Protein AF-A0A929K8F1-F1 (afdb_monomer_lite)

Structure (mmCIF, N/CA/C/O backbone):
data_AF-A0A929K8F1-F1
#
_entry.id   AF-A0A929K8F1-F1
#
loop_
_atom_site.group_PDB
_atom_site.id
_atom_site.type_symbol
_atom_site.label_atom_id
_atom_site.label_alt_id
_atom_site.label_comp_id
_atom_site.label_asym_id
_atom_site.label_entity_id
_atom_site.label_seq_id
_atom_site.pdbx_PDB_ins_code
_atom_site.Cartn_x
_atom_site.Cartn_y
_atom_site.Cartn_z
_atom_site.occupancy
_atom_site.B_iso_or_equiv
_atom_site.auth_seq_id
_atom_site.auth_comp_id
_atom_site.auth_asym_id
_atom_site.auth_atom_id
_atom_site.pdbx_PDB_model_num
ATOM 1 N N . ASP A 1 1 ? -9.838 -25.927 -30.192 1.00 47.72 1 ASP A N 1
ATOM 2 C CA . ASP A 1 1 ? -8.402 -25.668 -29.982 1.00 47.72 1 ASP A CA 1
ATOM 3 C C . ASP A 1 1 ? -8.156 -24.204 -29.690 1.00 47.72 1 ASP A C 1
ATOM 5 O O . ASP A 1 1 ? -8.449 -23.352 -30.518 1.00 47.72 1 ASP A O 1
ATOM 9 N N . CYS A 1 2 ? -7.721 -23.904 -28.468 1.00 54.22 2 CYS A N 1
ATOM 10 C CA . CYS A 1 2 ? -7.365 -22.548 -28.065 1.00 54.22 2 CYS A CA 1
ATOM 11 C C . CYS A 1 2 ? -5.893 -22.325 -28.440 1.00 54.22 2 CYS A C 1
ATOM 13 O O . CYS A 1 2 ? -4.996 -22.837 -27.770 1.00 54.22 2 CYS A O 1
ATOM 15 N N . GLU A 1 3 ? -5.633 -21.623 -29.544 1.00 63.28 3 GLU A N 1
ATOM 16 C CA . GLU A 1 3 ? -4.273 -21.255 -29.953 1.00 63.28 3 GLU A CA 1
ATOM 17 C C . GLU A 1 3 ? -3.757 -20.118 -29.069 1.00 63.28 3 GLU A C 1
ATOM 19 O O . GLU A 1 3 ? -3.805 -18.944 -29.427 1.00 63.28 3 GLU A O 1
ATOM 24 N N . PHE A 1 4 ? -3.200 -20.478 -27.914 1.00 68.44 4 PHE A N 1
ATOM 25 C CA . PHE A 1 4 ? -2.485 -19.547 -27.034 1.00 68.44 4 PHE A CA 1
ATOM 26 C C . PHE A 1 4 ? -1.376 -18.765 -27.765 1.00 68.44 4 PHE A C 1
ATOM 28 O O . PHE A 1 4 ? -1.024 -17.665 -27.354 1.00 68.44 4 PHE A O 1
ATOM 35 N N . ALA A 1 5 ? -0.865 -19.306 -28.878 1.00 73.56 5 ALA A N 1
ATOM 36 C CA . ALA A 1 5 ? 0.110 -18.661 -29.756 1.00 73.56 5 ALA A CA 1
ATOM 37 C C . ALA A 1 5 ? -0.405 -17.376 -30.438 1.00 73.56 5 ALA A C 1
ATOM 39 O O . ALA A 1 5 ? 0.404 -16.590 -30.925 1.00 73.56 5 ALA A O 1
ATOM 40 N N . LYS A 1 6 ? -1.725 -17.150 -30.480 1.00 78.00 6 LYS A N 1
ATOM 41 C CA . LYS A 1 6 ? -2.347 -15.934 -31.036 1.00 78.00 6 LYS A CA 1
ATOM 42 C C . LYS A 1 6 ? -2.777 -14.931 -29.961 1.00 78.00 6 LYS A C 1
ATOM 44 O O . LYS A 1 6 ? -3.294 -13.869 -30.301 1.00 78.00 6 LYS A O 1
ATOM 49 N N . SER A 1 7 ? -2.577 -15.253 -28.685 1.00 81.38 7 SER A N 1
ATOM 50 C CA . SER A 1 7 ? -2.957 -14.393 -27.566 1.00 81.38 7 SER A CA 1
ATOM 51 C C . SER A 1 7 ? -1.849 -13.392 -27.243 1.00 81.38 7 SER A C 1
ATOM 53 O O . SER A 1 7 ? -0.674 -13.746 -27.178 1.00 81.38 7 SER A O 1
ATOM 55 N N . GLU A 1 8 ? -2.225 -12.144 -26.975 1.00 83.81 8 GLU A N 1
ATOM 56 C CA . GLU A 1 8 ? -1.315 -11.095 -26.512 1.00 83.81 8 GLU A CA 1
ATOM 57 C C . GLU A 1 8 ? -1.795 -10.512 -25.179 1.00 83.81 8 GLU A C 1
ATOM 59 O O . GLU A 1 8 ? -2.994 -10.411 -24.921 1.00 83.81 8 GLU A O 1
ATOM 64 N N . LEU A 1 9 ? -0.849 -10.124 -24.321 1.00 86.81 9 LEU A N 1
ATOM 65 C CA . LEU A 1 9 ? -1.160 -9.401 -23.090 1.00 86.81 9 LEU A CA 1
ATOM 66 C C . LEU A 1 9 ? -1.420 -7.929 -23.418 1.00 86.81 9 LEU A C 1
ATOM 68 O O . LEU A 1 9 ? -0.649 -7.306 -24.152 1.00 86.81 9 LEU A O 1
ATOM 72 N N . ARG A 1 10 ? -2.485 -7.370 -22.838 1.00 88.31 10 ARG A N 1
ATOM 73 C CA . ARG A 1 10 ? -2.866 -5.959 -22.969 1.00 88.31 10 ARG A CA 1
ATOM 74 C C . ARG A 1 10 ? -3.341 -5.398 -21.632 1.00 88.31 10 ARG A C 1
ATOM 76 O O . ARG A 1 10 ? -3.799 -6.141 -20.766 1.00 88.31 10 ARG A O 1
ATOM 83 N N . TYR A 1 11 ? -3.235 -4.085 -21.477 1.00 87.19 11 TYR A N 1
ATOM 84 C CA . TYR A 1 11 ? -3.894 -3.354 -20.405 1.00 87.19 11 TYR A CA 1
ATOM 85 C C . TYR A 1 11 ? -5.416 -3.457 -20.539 1.00 87.19 11 TYR A C 1
ATOM 87 O O . TYR A 1 11 ? -5.962 -3.426 -21.639 1.00 87.19 11 TYR A O 1
ATOM 95 N N . SER A 1 12 ? -6.104 -3.540 -19.404 1.00 87.50 12 SER A N 1
ATOM 96 C CA . SER A 1 12 ? -7.567 -3.554 -19.339 1.00 87.50 12 SER A CA 1
ATOM 97 C C . SER A 1 12 ? -8.123 -2.124 -19.309 1.00 87.50 12 SER A C 1
ATOM 99 O O . SER A 1 12 ? -8.735 -1.722 -18.321 1.00 87.50 12 SER A O 1
ATOM 101 N N . LEU A 1 13 ? -7.862 -1.330 -20.353 1.00 86.00 13 LEU A N 1
ATOM 102 C CA . LEU A 1 13 ? -8.448 0.008 -20.518 1.00 86.00 13 LEU A CA 1
ATOM 103 C C . LEU A 1 13 ? -9.552 -0.029 -21.592 1.00 86.00 13 LEU A C 1
ATOM 105 O O . LEU A 1 13 ? -9.544 -0.928 -22.427 1.00 86.00 13 LEU A O 1
ATOM 109 N N . PRO A 1 14 ? -10.475 0.946 -21.631 1.00 84.25 14 PRO A N 1
ATOM 110 C CA . PRO A 1 14 ? -11.606 0.917 -22.564 1.00 84.25 14 PRO A CA 1
ATOM 111 C C . PRO A 1 14 ? -11.227 0.943 -24.056 1.00 84.25 14 PRO A C 1
ATOM 113 O O . PRO A 1 14 ? -12.024 0.528 -24.891 1.00 84.25 14 PRO A O 1
ATOM 116 N N . ASP A 1 15 ? -10.038 1.452 -24.404 1.00 84.25 15 ASP A N 1
ATOM 117 C CA . ASP A 1 15 ? -9.573 1.551 -25.792 1.00 84.25 15 ASP A CA 1
ATOM 118 C C . ASP A 1 15 ? -8.590 0.435 -26.156 1.00 84.25 15 ASP A C 1
ATOM 120 O O . ASP A 1 15 ? -7.374 0.559 -25.994 1.00 84.25 15 ASP A O 1
ATOM 124 N N . ASP A 1 16 ? -9.112 -0.639 -26.739 1.00 76.31 16 ASP A N 1
ATOM 125 C CA . ASP A 1 16 ? -8.321 -1.804 -27.130 1.00 76.31 16 ASP A CA 1
ATOM 126 C C . ASP A 1 16 ? -7.145 -1.482 -28.063 1.00 76.31 16 ASP A C 1
ATOM 128 O O . ASP A 1 16 ? -6.185 -2.254 -28.112 1.00 76.31 16 ASP A O 1
ATOM 132 N N . ARG A 1 17 ? -7.158 -0.366 -28.805 1.00 77.88 17 ARG A N 1
ATOM 133 C CA . ARG A 1 17 ? -6.121 -0.053 -29.806 1.00 77.88 17 ARG A CA 1
ATOM 134 C C . ARG A 1 17 ? -4.824 0.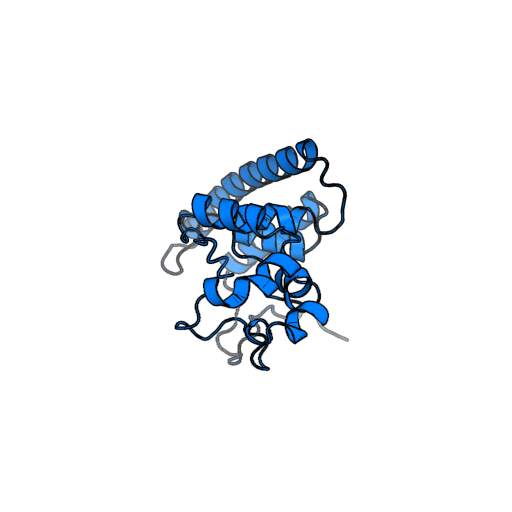475 -29.198 1.00 77.88 17 ARG A C 1
ATOM 136 O O . ARG A 1 17 ? -3.774 0.311 -29.818 1.00 77.88 17 ARG A O 1
ATOM 143 N N . HIS A 1 18 ? -4.873 1.033 -27.991 1.00 79.31 18 HIS A N 1
ATOM 144 C CA . HIS A 1 18 ? -3.725 1.689 -27.350 1.00 79.31 18 HIS A CA 1
ATOM 145 C C . HIS A 1 18 ? -3.235 0.977 -26.081 1.00 79.31 18 HIS A C 1
ATOM 147 O O . HIS A 1 18 ? -2.371 1.484 -25.370 1.00 79.31 18 HIS A O 1
ATOM 153 N N . ASN A 1 19 ? -3.715 -0.245 -25.841 1.00 87.62 19 ASN A N 1
ATOM 154 C CA . ASN A 1 19 ? -3.485 -0.981 -24.596 1.00 87.62 19 ASN A CA 1
ATOM 155 C C . ASN A 1 19 ? -2.354 -2.008 -24.651 1.00 87.62 19 ASN A C 1
ATOM 157 O O . ASN A 1 19 ? -2.266 -2.882 -23.790 1.00 87.62 19 ASN A O 1
ATOM 161 N N . ARG A 1 20 ? -1.496 -1.970 -25.669 1.00 88.25 20 ARG A N 1
ATOM 162 C CA . ARG A 1 20 ? -0.389 -2.928 -25.762 1.00 88.25 20 ARG A CA 1
ATOM 163 C C . ARG A 1 20 ? 0.641 -2.669 -24.667 1.00 88.25 20 ARG A C 1
ATOM 165 O O . ARG A 1 20 ? 0.986 -1.519 -24.398 1.00 88.25 20 ARG A O 1
ATOM 172 N N . LEU A 1 21 ? 1.152 -3.746 -24.075 1.00 89.62 21 LEU A N 1
ATOM 173 C CA . LEU A 1 21 ? 2.286 -3.656 -23.161 1.00 89.62 21 LEU A CA 1
ATOM 174 C C . LEU A 1 21 ? 3.527 -3.188 -23.925 1.00 89.62 21 LEU A C 1
ATOM 176 O O . LEU A 1 21 ? 3.787 -3.613 -25.054 1.00 89.62 21 LEU A O 1
ATOM 180 N N . LYS A 1 22 ? 4.310 -2.323 -23.287 1.00 89.94 22 LYS A N 1
ATOM 181 C CA . LYS A 1 22 ? 5.638 -1.924 -23.748 1.00 89.94 22 LYS A CA 1
ATOM 182 C C . LYS A 1 22 ? 6.672 -2.902 -23.202 1.00 89.94 22 LYS A C 1
ATOM 184 O O . LYS A 1 22 ? 6.420 -3.634 -22.247 1.00 89.94 22 LYS A O 1
ATOM 189 N N . GLU A 1 23 ? 7.877 -2.879 -23.765 1.00 91.81 23 GLU A N 1
ATOM 190 C CA . GLU A 1 23 ? 8.975 -3.744 -23.316 1.00 91.81 23 GLU A CA 1
ATOM 191 C C . GLU A 1 23 ? 9.208 -3.649 -21.798 1.00 91.81 23 GLU A C 1
ATOM 193 O O . GLU A 1 23 ? 9.325 -4.668 -21.117 1.00 91.81 23 GLU A O 1
ATOM 198 N N . ILE A 1 24 ? 9.198 -2.430 -21.248 1.00 93.44 24 ILE A N 1
ATOM 199 C CA . ILE A 1 24 ? 9.393 -2.188 -19.813 1.00 93.44 24 ILE A CA 1
ATOM 200 C C . ILE A 1 24 ? 8.336 -2.874 -18.931 1.00 93.44 24 ILE A C 1
ATOM 202 O O . ILE A 1 24 ? 8.628 -3.242 -17.793 1.00 93.44 24 ILE A O 1
ATOM 206 N N . ASP A 1 25 ? 7.127 -3.110 -19.440 1.00 92.81 25 ASP A N 1
ATOM 207 C CA . ASP A 1 25 ? 6.049 -3.725 -18.665 1.00 92.81 25 ASP A CA 1
ATOM 208 C C . ASP A 1 25 ? 6.303 -5.217 -18.435 1.00 92.81 25 ASP A C 1
ATOM 210 O O . ASP A 1 25 ? 6.034 -5.729 -17.347 1.00 92.81 25 ASP A O 1
ATOM 214 N N . TYR A 1 26 ? 6.940 -5.898 -19.392 1.00 93.44 26 TYR A N 1
ATOM 215 C CA . TYR A 1 26 ? 7.408 -7.273 -19.201 1.00 93.44 26 TYR A CA 1
ATOM 216 C C . TYR A 1 26 ? 8.503 -7.358 -18.136 1.00 93.44 26 TYR A C 1
ATOM 218 O O . TYR A 1 26 ? 8.511 -8.292 -17.334 1.00 93.44 26 TYR A O 1
ATOM 226 N N . TRP A 1 27 ? 9.396 -6.366 -18.071 1.00 94.81 27 TRP A N 1
ATOM 227 C CA . TRP A 1 27 ? 10.413 -6.292 -17.020 1.00 94.81 27 TRP A CA 1
ATOM 228 C C . TRP A 1 27 ? 9.794 -6.062 -15.643 1.00 94.81 27 TRP A C 1
ATOM 230 O O . TRP A 1 27 ? 10.151 -6.761 -14.693 1.00 94.81 27 TRP A O 1
ATOM 240 N N . ARG A 1 28 ? 8.818 -5.153 -15.533 1.00 95.00 28 ARG A N 1
ATOM 241 C CA . ARG A 1 28 ? 8.048 -4.941 -14.295 1.00 95.00 28 ARG A CA 1
ATOM 242 C C . ARG A 1 28 ? 7.358 -6.228 -13.847 1.00 95.00 28 ARG A C 1
ATOM 244 O O . ARG A 1 28 ? 7.514 -6.630 -12.695 1.00 95.00 28 ARG A O 1
ATOM 251 N N . LEU A 1 29 ? 6.675 -6.913 -14.767 1.00 95.00 29 LEU A N 1
ATOM 252 C CA . LEU A 1 29 ? 5.997 -8.179 -14.492 1.00 95.00 29 LEU A CA 1
ATOM 253 C C . LEU A 1 29 ? 6.984 -9.267 -14.044 1.00 95.00 29 LEU A C 1
ATOM 255 O O . LEU A 1 29 ? 6.746 -9.945 -13.045 1.00 95.00 29 LEU A O 1
ATOM 259 N N . LEU A 1 30 ? 8.123 -9.406 -14.728 1.00 95.56 30 LEU A N 1
ATOM 260 C CA . LEU A 1 30 ? 9.165 -10.362 -14.356 1.00 95.56 30 LEU A CA 1
ATOM 261 C C . LEU A 1 30 ? 9.697 -10.090 -12.944 1.00 95.56 30 LEU A C 1
ATOM 263 O O . LEU A 1 30 ? 9.837 -11.020 -12.149 1.00 95.56 30 LEU A O 1
ATOM 267 N N . ARG A 1 31 ? 9.997 -8.830 -12.614 1.00 95.94 31 ARG A N 1
ATOM 268 C CA . ARG A 1 31 ? 10.511 -8.446 -11.291 1.00 95.94 31 ARG A CA 1
ATOM 269 C C . ARG A 1 31 ? 9.474 -8.701 -10.195 1.00 95.94 31 ARG A C 1
ATOM 271 O O . ARG A 1 31 ? 9.828 -9.291 -9.173 1.00 95.94 31 ARG A O 1
ATOM 278 N N . PHE A 1 32 ? 8.208 -8.363 -10.446 1.00 97.12 32 PHE A N 1
ATOM 279 C CA . PHE A 1 32 ? 7.090 -8.679 -9.556 1.00 97.12 32 PHE A CA 1
ATOM 280 C C . PHE A 1 32 ? 6.995 -10.186 -9.288 1.00 97.12 32 PHE A C 1
ATOM 282 O O . PHE A 1 32 ? 7.041 -10.613 -8.136 1.00 97.12 32 PHE A O 1
ATOM 289 N N . ILE A 1 33 ? 6.946 -11.008 -10.344 1.00 97.19 33 ILE A N 1
ATOM 290 C CA . ILE A 1 33 ? 6.837 -12.469 -10.219 1.00 97.19 33 ILE A CA 1
ATOM 291 C C . ILE A 1 33 ? 8.042 -13.042 -9.469 1.00 97.19 33 ILE A C 1
ATOM 293 O O . ILE A 1 33 ? 7.874 -13.901 -8.607 1.00 97.19 33 ILE A O 1
ATOM 297 N N . ARG A 1 34 ? 9.262 -12.573 -9.758 1.00 96.75 34 ARG A N 1
ATOM 298 C CA . ARG A 1 34 ? 10.467 -13.047 -9.060 1.00 96.75 34 ARG A CA 1
ATOM 299 C C . ARG A 1 34 ? 10.415 -12.731 -7.570 1.00 96.75 34 ARG A C 1
ATOM 301 O O . ARG A 1 34 ? 10.740 -13.610 -6.777 1.00 96.75 34 ARG A O 1
ATOM 308 N N . LEU A 1 35 ? 9.999 -11.523 -7.193 1.00 97.19 35 LEU A N 1
ATOM 309 C CA . LEU A 1 35 ? 9.854 -11.136 -5.790 1.00 97.19 35 LEU A CA 1
ATOM 310 C C . LEU A 1 35 ? 8.774 -11.975 -5.096 1.00 97.19 35 LEU A C 1
ATOM 312 O O . LEU A 1 35 ? 9.056 -12.602 -4.076 1.00 97.19 35 LEU A O 1
ATOM 316 N N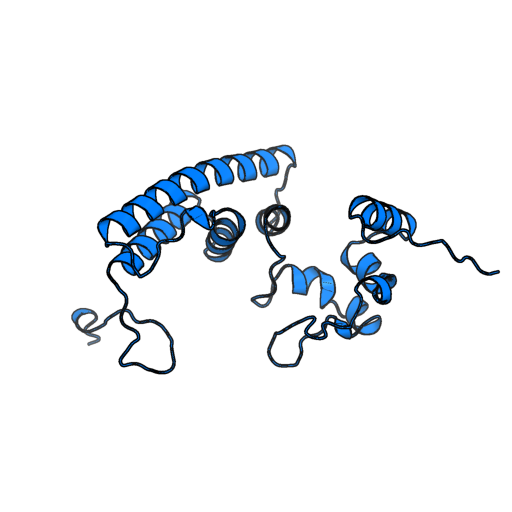 . TRP A 1 36 ? 7.589 -12.059 -5.708 1.00 97.62 36 TRP A N 1
ATOM 317 C CA . TRP A 1 36 ? 6.453 -12.848 -5.229 1.00 97.62 36 TRP A CA 1
ATOM 318 C C . TRP A 1 36 ? 6.858 -14.299 -4.947 1.00 97.62 36 TRP A C 1
ATOM 320 O O . TRP A 1 36 ? 6.715 -14.804 -3.831 1.00 97.62 36 TRP A O 1
ATOM 330 N N . ARG A 1 37 ? 7.452 -14.964 -5.945 1.00 97.56 37 ARG A N 1
ATOM 331 C CA . ARG A 1 37 ? 7.875 -16.364 -5.832 1.00 97.56 37 ARG A CA 1
ATOM 332 C C . ARG A 1 37 ? 9.018 -16.554 -4.840 1.00 97.56 37 ARG A C 1
ATOM 334 O O . ARG A 1 37 ? 9.075 -17.593 -4.194 1.00 97.56 37 ARG A O 1
ATOM 341 N N . LYS A 1 38 ? 9.924 -15.580 -4.705 1.00 96.50 38 LYS A N 1
ATOM 342 C CA . LYS A 1 38 ? 11.067 -15.677 -3.786 1.00 96.50 38 LYS A CA 1
ATOM 343 C C . LYS A 1 38 ? 10.658 -15.538 -2.321 1.00 96.50 38 LYS A C 1
ATOM 345 O O . LYS A 1 38 ? 11.280 -16.175 -1.475 1.00 96.50 38 LYS A O 1
ATOM 350 N N . LEU A 1 39 ? 9.665 -14.701 -2.028 1.00 94.25 39 LEU A N 1
ATOM 351 C CA . LEU A 1 39 ? 9.200 -14.454 -0.663 1.00 94.25 39 LEU A CA 1
ATOM 352 C C . LEU A 1 39 ? 8.105 -15.425 -0.215 1.00 94.25 39 LEU A C 1
ATOM 354 O O . LEU A 1 39 ? 7.899 -15.570 0.986 1.00 94.25 39 LEU A O 1
ATOM 358 N N . GLY A 1 40 ? 7.426 -16.092 -1.155 1.00 93.06 40 GLY A N 1
ATOM 359 C CA . GLY A 1 40 ? 6.304 -16.982 -0.841 1.00 93.06 40 GLY A CA 1
ATOM 360 C C . GLY A 1 40 ? 5.072 -16.236 -0.322 1.00 93.06 40 GLY A C 1
ATOM 361 O O . GLY A 1 40 ? 4.178 -16.855 0.242 1.00 93.06 40 GLY A O 1
ATOM 362 N N . TRP A 1 41 ? 5.041 -14.916 -0.497 1.00 92.88 41 TRP A N 1
ATOM 363 C CA . TRP A 1 41 ? 3.919 -14.059 -0.136 1.00 92.88 41 TRP A CA 1
ATOM 364 C C . TRP A 1 41 ? 2.724 -14.282 -1.059 1.00 92.88 41 TRP A C 1
ATOM 366 O O . TRP A 1 41 ? 2.829 -14.883 -2.130 1.00 92.88 41 TRP A O 1
ATOM 376 N N . THR A 1 42 ? 1.572 -13.762 -0.667 1.00 91.94 42 THR A N 1
ATOM 377 C CA . THR A 1 42 ? 0.444 -13.584 -1.580 1.00 91.94 42 THR A CA 1
ATOM 378 C C . THR A 1 42 ? 0.751 -12.484 -2.609 1.00 91.94 42 THR A C 1
ATOM 380 O O . THR A 1 42 ? 1.663 -11.664 -2.443 1.00 91.94 42 THR A O 1
ATOM 383 N N . ILE A 1 43 ? -0.016 -12.458 -3.705 1.00 92.00 43 ILE A N 1
ATOM 384 C CA . ILE A 1 43 ? 0.065 -11.379 -4.707 1.00 92.00 43 ILE A CA 1
ATOM 385 C C . ILE A 1 43 ? -0.225 -10.027 -4.044 1.00 92.00 43 ILE A C 1
ATOM 387 O O . ILE A 1 43 ? 0.466 -9.053 -4.318 1.00 92.00 43 ILE A O 1
ATOM 391 N N . GLU A 1 44 ? -1.204 -9.990 -3.141 1.00 89.38 44 GLU A N 1
ATOM 392 C CA . GLU A 1 44 ? -1.594 -8.797 -2.394 1.00 89.38 44 GLU A CA 1
ATOM 393 C C . GLU A 1 44 ? -0.472 -8.271 -1.499 1.00 89.38 44 GLU A C 1
ATOM 395 O O . GLU A 1 44 ? -0.115 -7.103 -1.599 1.00 89.38 44 GLU A O 1
ATOM 400 N N . GLU A 1 45 ? 0.138 -9.119 -0.675 1.00 90.75 45 GLU A N 1
ATOM 401 C CA . GLU A 1 45 ? 1.270 -8.708 0.164 1.00 90.75 45 GLU A CA 1
ATOM 402 C C . GLU A 1 45 ? 2.442 -8.192 -0.676 1.00 90.75 45 GLU A C 1
ATOM 404 O O . GLU A 1 45 ? 3.080 -7.203 -0.316 1.00 90.75 45 GLU A O 1
ATOM 409 N N . THR A 1 46 ? 2.703 -8.832 -1.818 1.00 94.75 46 THR A N 1
ATOM 410 C CA . THR A 1 46 ? 3.764 -8.407 -2.738 1.00 94.75 46 THR A CA 1
ATOM 411 C C . THR A 1 46 ? 3.467 -7.031 -3.337 1.00 94.75 46 THR A C 1
ATOM 413 O O . THR A 1 46 ? 4.334 -6.158 -3.334 1.00 94.75 46 THR A O 1
ATOM 416 N N . ASP A 1 47 ? 2.240 -6.817 -3.812 1.00 93.00 47 ASP A N 1
ATOM 417 C CA . ASP A 1 47 ? 1.767 -5.543 -4.361 1.00 93.00 47 ASP A CA 1
ATOM 418 C C . ASP A 1 47 ? 1.814 -4.412 -3.324 1.00 93.00 47 ASP A C 1
ATOM 420 O O . ASP A 1 47 ? 2.355 -3.334 -3.590 1.00 93.00 47 ASP A O 1
ATOM 424 N N . LYS A 1 48 ? 1.340 -4.675 -2.101 1.00 91.12 48 LYS A N 1
ATOM 425 C CA . LYS A 1 48 ? 1.367 -3.699 -1.006 1.00 91.12 48 LYS A CA 1
ATOM 426 C C . LYS A 1 48 ? 2.777 -3.370 -0.552 1.00 91.12 48 LYS A C 1
ATOM 428 O O . LYS A 1 48 ? 3.076 -2.199 -0.338 1.00 91.12 48 LYS A O 1
ATOM 433 N N . ALA A 1 49 ? 3.665 -4.357 -0.461 1.00 94.31 49 ALA A N 1
ATOM 434 C CA . ALA A 1 49 ? 5.055 -4.103 -0.104 1.00 94.31 49 ALA A CA 1
ATOM 435 C C . ALA A 1 49 ? 5.771 -3.250 -1.158 1.00 94.31 49 ALA A C 1
ATOM 437 O O . ALA A 1 49 ? 6.505 -2.333 -0.797 1.00 94.31 49 ALA A O 1
ATOM 438 N N . ILE A 1 50 ? 5.542 -3.509 -2.452 1.00 95.62 50 ILE A N 1
ATOM 439 C CA . ILE A 1 50 ? 6.095 -2.669 -3.523 1.00 95.62 50 ILE A CA 1
ATOM 440 C C . ILE A 1 50 ? 5.519 -1.256 -3.426 1.00 95.62 50 ILE A C 1
ATOM 442 O O . ILE A 1 50 ? 6.283 -0.298 -3.422 1.00 95.62 50 ILE A O 1
ATOM 446 N N . THR A 1 51 ? 4.199 -1.124 -3.286 1.00 93.06 51 THR A N 1
ATOM 447 C CA . THR A 1 51 ? 3.522 0.179 -3.197 1.00 93.06 51 THR A CA 1
ATOM 448 C C . THR A 1 51 ? 4.027 1.012 -2.020 1.00 93.06 51 THR A C 1
ATOM 450 O O . THR A 1 51 ? 4.241 2.211 -2.172 1.00 93.06 51 THR A O 1
ATOM 453 N N . ALA A 1 52 ? 4.248 0.388 -0.861 1.00 94.38 52 ALA A N 1
ATOM 454 C CA . ALA A 1 52 ? 4.657 1.094 0.347 1.00 94.38 52 ALA A CA 1
ATOM 455 C C . ALA A 1 52 ? 6.153 1.423 0.402 1.00 94.38 52 ALA A C 1
ATOM 457 O O . ALA A 1 52 ? 6.547 2.427 0.987 1.00 94.38 52 ALA A O 1
ATOM 458 N N . LEU A 1 53 ? 7.008 0.571 -0.168 1.00 96.19 53 LEU A N 1
ATOM 459 C CA . LEU A 1 53 ? 8.454 0.651 0.065 1.00 96.19 53 LEU A CA 1
ATOM 460 C C . LEU A 1 53 ? 9.254 1.103 -1.162 1.00 96.19 53 LEU A C 1
ATOM 462 O O . LEU A 1 53 ? 10.397 1.550 -1.000 1.00 96.19 53 LEU A O 1
ATOM 466 N N . TYR A 1 54 ? 8.704 0.994 -2.375 1.00 96.38 54 TYR A N 1
ATOM 467 C CA . TYR A 1 54 ? 9.395 1.399 -3.600 1.00 96.38 54 TYR A CA 1
ATOM 468 C C . TYR A 1 54 ? 9.454 2.925 -3.703 1.00 96.38 54 TYR A C 1
ATOM 470 O O . TYR A 1 54 ? 8.434 3.609 -3.646 1.00 96.38 54 TYR A O 1
ATOM 478 N N . LYS A 1 55 ? 10.655 3.487 -3.869 1.00 94.88 55 LYS A N 1
ATOM 479 C CA . LYS A 1 55 ? 10.812 4.946 -3.930 1.00 94.88 55 LYS A CA 1
ATOM 480 C C . LYS A 1 55 ? 10.372 5.496 -5.278 1.00 94.88 55 LYS A C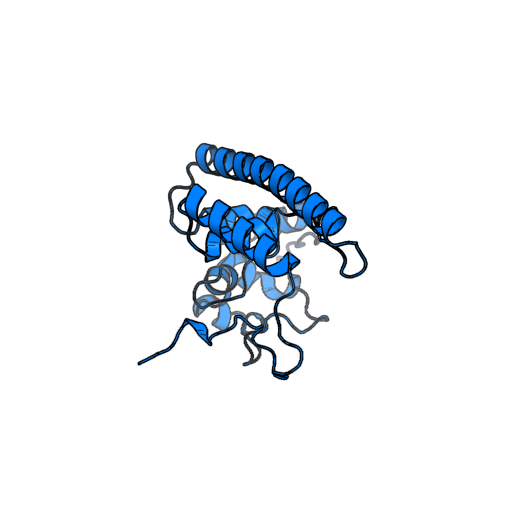 1
ATOM 482 O O . LYS A 1 55 ? 10.741 4.968 -6.328 1.00 94.88 55 LYS A O 1
ATOM 487 N N . ALA A 1 56 ? 9.680 6.631 -5.238 1.00 91.75 56 ALA A N 1
ATOM 488 C CA . ALA A 1 56 ? 9.262 7.352 -6.434 1.00 91.75 56 ALA A CA 1
ATOM 489 C C . ALA A 1 56 ? 10.445 7.766 -7.330 1.00 91.75 56 ALA A C 1
ATOM 491 O O . ALA A 1 56 ? 10.295 7.771 -8.547 1.00 91.75 56 ALA A O 1
ATOM 492 N N . GLU A 1 57 ? 11.627 8.029 -6.755 1.00 92.00 57 GLU A N 1
ATOM 493 C CA . GLU A 1 57 ? 12.850 8.394 -7.497 1.00 92.00 57 GLU A CA 1
ATOM 494 C C . GLU A 1 57 ? 13.292 7.329 -8.516 1.00 92.00 57 GLU A C 1
ATOM 496 O O . GLU A 1 57 ? 13.880 7.656 -9.545 1.00 92.00 57 GLU A O 1
ATOM 501 N N . PHE A 1 58 ? 12.960 6.058 -8.269 1.00 93.38 58 PHE A N 1
ATOM 502 C CA . PHE A 1 58 ? 13.280 4.939 -9.157 1.00 93.38 58 PHE A CA 1
ATOM 503 C C . PHE A 1 58 ? 12.148 4.593 -10.123 1.00 93.38 58 PHE A C 1
ATOM 505 O O . PHE A 1 58 ? 12.229 3.586 -10.831 1.00 93.38 58 PHE A O 1
ATOM 512 N N . LYS A 1 59 ? 11.052 5.359 -10.138 1.00 91.56 59 LYS A N 1
ATOM 513 C CA . LYS A 1 59 ? 9.963 5.133 -11.088 1.00 91.56 59 LYS A CA 1
ATOM 514 C C . LYS A 1 59 ? 10.455 5.534 -12.487 1.00 91.56 59 LYS A C 1
ATOM 516 O O . LYS A 1 59 ? 10.830 6.690 -12.674 1.00 91.56 59 LYS A O 1
ATOM 521 N N . PRO A 1 60 ? 10.474 4.612 -13.467 1.00 90.31 60 PRO A N 1
ATOM 522 C CA . PRO A 1 60 ? 10.909 4.953 -14.817 1.00 90.31 60 PRO A CA 1
ATOM 523 C C . PRO A 1 60 ? 9.978 5.989 -15.455 1.00 90.31 60 PRO A C 1
ATOM 525 O O . PRO A 1 60 ? 8.754 5.821 -15.381 1.00 90.31 60 PRO A O 1
ATOM 528 N N . ASP A 1 61 ? 10.547 7.019 -16.086 1.00 90.19 61 ASP A N 1
ATOM 529 C CA . ASP A 1 61 ? 9.786 7.991 -16.871 1.00 90.19 61 ASP A CA 1
ATOM 530 C C . ASP A 1 61 ? 9.504 7.411 -18.264 1.00 90.19 61 ASP A C 1
ATOM 532 O O . ASP A 1 61 ? 10.309 6.663 -18.822 1.00 90.19 61 ASP A O 1
ATOM 536 N N . ALA A 1 62 ? 8.354 7.749 -18.843 1.00 87.19 62 ALA A N 1
ATOM 537 C CA . ALA A 1 62 ? 8.024 7.353 -20.206 1.00 87.19 62 ALA A CA 1
ATOM 538 C C . ALA A 1 62 ? 8.955 7.994 -21.255 1.00 87.19 62 ALA A C 1
ATOM 540 O O . ALA A 1 62 ? 9.080 7.441 -22.347 1.00 87.19 62 ALA A O 1
ATOM 541 N N . ALA A 1 63 ? 9.585 9.129 -20.934 1.00 92.12 63 ALA A N 1
ATOM 542 C CA . ALA A 1 63 ? 10.551 9.822 -21.785 1.00 92.12 63 ALA A CA 1
ATOM 543 C C . ALA A 1 63 ? 11.968 9.215 -21.738 1.00 92.12 63 ALA A C 1
ATOM 545 O O . ALA A 1 63 ? 12.776 9.485 -22.626 1.00 92.12 63 ALA A O 1
ATOM 546 N N . ASP A 1 64 ? 12.282 8.399 -20.726 1.00 92.81 64 ASP A N 1
ATOM 547 C CA . ASP A 1 64 ? 13.586 7.745 -20.607 1.00 92.81 64 ASP A CA 1
ATOM 548 C C . ASP A 1 64 ? 13.791 6.706 -21.725 1.00 92.81 64 ASP A C 1
ATOM 550 O O . ASP A 1 64 ? 12.853 6.025 -22.152 1.00 92.81 64 ASP A O 1
ATOM 554 N N . SER A 1 65 ? 15.043 6.491 -22.144 1.00 95.19 65 SER A N 1
ATOM 555 C CA . SER A 1 65 ? 15.376 5.340 -22.992 1.00 95.19 65 SER A CA 1
ATOM 556 C C . SER A 1 65 ? 15.066 4.024 -22.269 1.00 95.19 65 SER A C 1
ATOM 558 O O . SER A 1 65 ? 15.105 3.948 -21.039 1.00 95.19 65 SER A O 1
ATOM 560 N N . ILE A 1 66 ? 14.792 2.956 -23.024 1.00 94.44 66 ILE A N 1
ATOM 561 C CA . ILE A 1 66 ? 14.479 1.639 -22.449 1.00 94.44 66 ILE A CA 1
ATOM 562 C C . ILE A 1 66 ? 15.590 1.144 -21.511 1.00 94.44 66 ILE A C 1
ATOM 564 O O . ILE A 1 66 ? 15.290 0.591 -20.453 1.00 94.44 66 ILE A O 1
ATOM 568 N N . ASP A 1 67 ? 16.858 1.382 -21.846 1.00 95.69 67 ASP A N 1
ATOM 569 C CA . ASP A 1 67 ? 17.987 0.978 -21.001 1.00 95.69 67 ASP A CA 1
ATOM 570 C C . ASP A 1 67 ? 18.029 1.761 -19.684 1.00 95.69 67 ASP A C 1
ATOM 572 O O . ASP A 1 67 ? 18.210 1.168 -18.621 1.00 95.69 67 ASP A O 1
ATOM 576 N N . THR A 1 68 ? 17.747 3.067 -19.720 1.00 96.00 68 THR A N 1
ATOM 577 C CA . THR A 1 68 ? 17.614 3.885 -18.507 1.00 96.00 68 THR A CA 1
ATOM 578 C C . THR A 1 68 ? 16.434 3.425 -17.651 1.00 96.00 68 THR A C 1
ATOM 580 O O . THR A 1 68 ? 16.561 3.323 -16.431 1.00 96.00 68 THR A O 1
ATOM 583 N N . GLN A 1 69 ? 15.293 3.091 -18.265 1.00 95.81 69 GLN A N 1
ATOM 584 C CA . GLN A 1 69 ? 14.128 2.581 -17.536 1.00 95.81 69 GLN A CA 1
ATOM 585 C C . GLN A 1 69 ? 14.430 1.249 -16.834 1.00 95.81 69 GLN A C 1
ATOM 587 O O . GLN A 1 69 ? 14.044 1.062 -15.679 1.00 95.81 69 GLN A O 1
ATOM 592 N N . LYS A 1 70 ? 15.142 0.337 -17.511 1.00 95.50 70 LYS A N 1
ATOM 593 C CA . LYS A 1 70 ? 15.600 -0.937 -16.934 1.00 95.50 70 LYS A CA 1
ATOM 594 C C . LYS A 1 70 ? 16.572 -0.710 -15.780 1.00 95.50 70 LYS A C 1
ATOM 596 O O . LYS A 1 70 ? 16.395 -1.314 -14.728 1.00 95.50 70 LYS A O 1
ATOM 601 N N . GLN A 1 71 ? 17.545 0.186 -15.945 1.00 96.00 71 GLN A N 1
ATOM 602 C CA . GLN A 1 71 ? 18.514 0.498 -14.896 1.00 96.00 71 GLN A CA 1
ATOM 603 C C . GLN A 1 71 ? 17.830 1.079 -13.651 1.00 96.00 71 GLN A C 1
ATOM 605 O O . GLN A 1 71 ? 18.058 0.591 -12.547 1.00 96.00 71 GLN A O 1
ATOM 610 N N . LYS A 1 72 ? 16.910 2.041 -13.823 1.00 96.31 72 LYS A N 1
ATOM 611 C CA . LYS A 1 72 ? 16.100 2.589 -12.719 1.00 96.31 72 LYS A CA 1
ATOM 612 C C . LYS A 1 72 ? 15.298 1.503 -12.001 1.00 96.31 72 LYS A C 1
ATOM 614 O O . LYS A 1 72 ? 15.225 1.509 -10.775 1.00 96.31 72 LYS A O 1
ATOM 619 N N . LEU A 1 73 ? 14.717 0.562 -12.749 1.00 95.88 73 LEU A N 1
ATOM 620 C CA . LEU A 1 73 ? 13.987 -0.567 -12.172 1.00 95.88 73 LEU A CA 1
ATOM 621 C C . LEU A 1 73 ? 14.912 -1.474 -11.349 1.00 95.88 73 LEU A C 1
ATOM 623 O O . LEU A 1 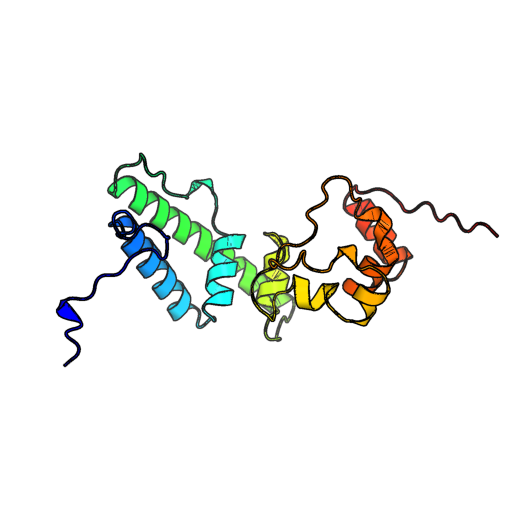73 ? 14.541 -1.907 -10.260 1.00 95.88 73 LEU A O 1
ATOM 627 N N . ASP A 1 74 ? 16.115 -1.751 -11.841 1.00 95.69 74 ASP A N 1
ATOM 628 C CA . ASP A 1 74 ? 17.088 -2.603 -11.157 1.00 95.69 74 ASP A CA 1
ATOM 629 C C . ASP A 1 74 ? 17.598 -1.962 -9.863 1.00 95.69 74 ASP A C 1
ATOM 631 O O . ASP A 1 74 ? 17.617 -2.619 -8.816 1.00 95.69 74 ASP A O 1
ATOM 635 N N . ASP A 1 75 ? 17.915 -0.669 -9.904 1.00 97.00 75 ASP A N 1
ATOM 636 C CA . ASP A 1 75 ? 18.317 0.102 -8.727 1.00 97.00 75 ASP A CA 1
ATOM 637 C C . ASP A 1 75 ? 17.172 0.211 -7.709 1.00 97.00 75 ASP A C 1
ATOM 639 O O . ASP A 1 75 ? 17.372 -0.013 -6.511 1.00 97.00 75 ASP A O 1
ATOM 643 N N . GLY A 1 76 ? 15.943 0.434 -8.183 1.00 96.94 76 GLY A N 1
ATOM 644 C CA . GLY A 1 76 ? 14.756 0.466 -7.334 1.00 96.94 76 GLY A CA 1
ATOM 645 C C . GLY A 1 76 ? 14.458 -0.866 -6.654 1.00 96.94 76 GLY A C 1
ATOM 646 O O . GLY A 1 76 ? 14.165 -0.896 -5.459 1.00 96.94 76 GLY A O 1
ATOM 647 N N . PHE A 1 77 ? 14.589 -1.991 -7.364 1.00 97.00 77 PHE A N 1
ATOM 648 C CA . PHE A 1 77 ? 14.422 -3.315 -6.756 1.00 97.00 77 PHE A CA 1
ATOM 649 C C . PHE A 1 77 ? 15.554 -3.658 -5.781 1.00 97.00 77 PHE A C 1
ATOM 651 O O . PHE A 1 77 ? 15.308 -4.345 -4.787 1.00 97.00 77 PHE A O 1
ATOM 658 N N . LYS A 1 78 ? 16.776 -3.169 -6.016 1.00 96.94 78 LYS A N 1
ATOM 659 C CA . LYS A 1 78 ? 17.889 -3.315 -5.070 1.00 96.94 78 LYS A CA 1
ATOM 660 C C . LYS A 1 78 ? 17.600 -2.590 -3.750 1.00 96.94 78 LYS A C 1
ATOM 662 O O . LYS A 1 78 ? 17.763 -3.200 -2.695 1.00 96.94 78 LYS A O 1
ATOM 667 N N . ASP A 1 79 ? 17.123 -1.343 -3.800 1.00 97.56 79 ASP A N 1
ATOM 668 C CA . ASP A 1 79 ? 16.685 -0.579 -2.614 1.00 97.56 79 ASP A CA 1
ATOM 669 C C . ASP A 1 79 ? 15.492 -1.256 -1.917 1.00 97.56 79 ASP A C 1
ATOM 671 O O . ASP A 1 79 ? 15.508 -1.478 -0.703 1.00 97.56 79 ASP A O 1
ATOM 675 N N . LEU A 1 80 ? 14.488 -1.672 -2.696 1.00 97.44 80 LEU A N 1
ATOM 676 C CA . LEU A 1 80 ? 13.281 -2.329 -2.194 1.00 97.44 80 LEU A CA 1
ATOM 677 C C . LEU A 1 80 ? 13.598 -3.598 -1.393 1.00 97.44 80 LEU A C 1
ATOM 679 O O . LEU A 1 80 ? 13.040 -3.798 -0.316 1.00 97.44 80 LEU A O 1
ATOM 683 N N . VAL A 1 81 ? 14.489 -4.462 -1.889 1.00 96.94 81 VAL A N 1
ATOM 684 C CA . VAL A 1 81 ? 14.836 -5.717 -1.200 1.00 96.94 81 VAL A CA 1
ATOM 685 C C . VAL A 1 81 ? 15.474 -5.448 0.166 1.00 96.94 81 VAL A C 1
ATOM 687 O O . VAL A 1 81 ? 15.165 -6.155 1.127 1.00 96.94 81 VAL A O 1
ATOM 690 N N . VAL A 1 82 ? 16.308 -4.410 0.287 1.00 97.31 82 VAL A N 1
ATOM 691 C CA . VAL A 1 82 ? 16.898 -4.007 1.575 1.00 97.31 82 VAL A CA 1
ATOM 692 C C . VAL A 1 82 ? 15.808 -3.551 2.546 1.00 97.31 82 VAL A C 1
ATOM 694 O O . VAL A 1 82 ? 15.772 -3.995 3.694 1.00 97.31 82 VAL A O 1
ATOM 697 N N . LYS A 1 83 ? 14.855 -2.736 2.088 1.00 96.44 83 LYS A N 1
ATOM 698 C CA . LYS A 1 83 ? 13.718 -2.304 2.916 1.00 96.44 83 LYS A CA 1
ATOM 699 C C . LYS A 1 83 ? 12.820 -3.455 3.341 1.00 96.44 83 LYS A C 1
ATOM 701 O O . LYS A 1 83 ? 12.440 -3.525 4.505 1.00 96.44 83 LYS A O 1
ATOM 706 N N . ILE A 1 84 ? 12.531 -4.390 2.438 1.00 96.44 84 ILE A N 1
ATOM 707 C CA . ILE A 1 84 ? 11.783 -5.606 2.773 1.00 96.44 84 ILE A CA 1
ATOM 708 C C . ILE A 1 84 ? 12.514 -6.397 3.864 1.00 96.44 84 ILE A C 1
ATOM 710 O O . ILE A 1 84 ? 11.869 -6.887 4.789 1.00 96.44 84 ILE A O 1
ATOM 714 N N . ALA A 1 85 ? 13.847 -6.488 3.813 1.00 95.19 85 ALA A N 1
ATOM 715 C CA . ALA A 1 85 ? 14.616 -7.143 4.869 1.00 95.19 85 ALA A CA 1
ATOM 716 C C . ALA A 1 85 ? 14.442 -6.446 6.232 1.00 95.19 85 ALA A C 1
ATOM 718 O O . ALA A 1 85 ? 14.261 -7.126 7.242 1.00 95.19 85 ALA A O 1
ATOM 719 N N . HIS A 1 86 ? 14.421 -5.108 6.268 1.00 95.06 86 HIS A N 1
ATOM 720 C CA . HIS A 1 86 ? 14.127 -4.355 7.492 1.00 95.06 86 HIS A CA 1
ATOM 721 C C . HIS A 1 86 ? 12.707 -4.603 8.005 1.00 95.06 86 HIS A C 1
ATOM 723 O O . HIS A 1 86 ? 12.538 -4.891 9.188 1.00 95.06 86 HIS A O 1
ATOM 729 N N . VAL A 1 87 ? 11.701 -4.566 7.128 1.00 93.94 87 VAL A N 1
ATOM 730 C CA . VAL A 1 87 ? 10.304 -4.845 7.496 1.00 93.94 87 VAL A CA 1
ATOM 731 C C . VAL A 1 87 ? 10.159 -6.255 8.064 1.00 93.94 87 VAL A C 1
ATOM 733 O O . VAL A 1 87 ? 9.538 -6.433 9.110 1.00 93.94 87 VAL A O 1
ATOM 736 N N . LYS A 1 88 ? 10.790 -7.259 7.442 1.00 90.88 88 LYS A N 1
ATOM 737 C CA . LYS A 1 88 ? 10.795 -8.632 7.967 1.00 90.88 88 LYS A CA 1
ATOM 738 C C . LYS A 1 88 ? 11.451 -8.717 9.343 1.00 90.88 88 LYS A C 1
ATOM 740 O O . LYS A 1 88 ? 10.869 -9.313 10.242 1.00 90.88 88 LYS A O 1
ATOM 745 N N . LYS A 1 89 ? 12.605 -8.070 9.530 1.00 93.06 89 LYS A N 1
ATOM 746 C CA . LYS A 1 89 ? 13.300 -8.031 10.825 1.00 93.06 89 LYS A CA 1
ATOM 747 C C . LYS A 1 89 ? 12.438 -7.392 11.917 1.00 93.06 89 LYS A C 1
ATOM 749 O O . LYS A 1 89 ? 12.370 -7.922 13.021 1.00 93.06 89 LYS A O 1
ATOM 754 N N . ILE A 1 90 ? 11.759 -6.287 11.610 1.00 92.56 90 ILE A N 1
ATOM 755 C CA . ILE A 1 90 ? 10.826 -5.635 12.539 1.00 92.56 90 ILE A CA 1
ATOM 756 C C . ILE A 1 90 ? 9.661 -6.577 12.862 1.00 92.56 90 ILE A C 1
ATOM 758 O O . ILE A 1 90 ? 9.335 -6.765 14.030 1.00 92.56 90 ILE A O 1
ATOM 762 N N . GLY A 1 91 ? 9.072 -7.226 11.854 1.00 89.44 91 GLY A N 1
ATOM 763 C CA . GLY A 1 91 ? 7.984 -8.184 12.059 1.00 89.44 91 GLY A CA 1
ATOM 764 C C . GLY A 1 91 ? 8.380 -9.375 12.939 1.00 89.44 91 GLY A C 1
ATOM 765 O O . GLY A 1 91 ? 7.598 -9.795 13.791 1.00 89.44 91 GLY A O 1
ATOM 766 N N . GLU A 1 92 ? 9.606 -9.876 12.786 1.00 89.25 92 GLU A N 1
ATOM 767 C CA . GLU A 1 92 ? 10.179 -10.923 13.639 1.00 89.25 92 GLU A CA 1
ATOM 768 C C . GLU A 1 92 ? 10.372 -10.435 15.083 1.00 89.25 92 GLU A C 1
ATOM 770 O O . GLU A 1 92 ? 9.953 -11.116 16.019 1.00 89.25 92 GLU A O 1
ATOM 775 N N . GLN A 1 93 ? 10.940 -9.239 15.275 1.00 90.94 93 GLN A N 1
ATOM 776 C CA . GLN A 1 93 ? 11.161 -8.642 16.600 1.00 90.94 93 GLN A CA 1
ATOM 777 C C . GLN A 1 93 ? 9.854 -8.338 17.342 1.00 90.94 93 GLN A C 1
ATOM 779 O O . GLN A 1 93 ? 9.778 -8.516 18.555 1.00 90.94 93 GLN A O 1
ATOM 784 N N . LEU A 1 94 ? 8.820 -7.922 16.612 1.00 87.94 94 LEU A N 1
ATOM 785 C CA . LEU A 1 94 ? 7.483 -7.654 17.142 1.00 87.94 94 LEU A CA 1
ATOM 786 C C . LEU A 1 94 ? 6.610 -8.919 17.242 1.00 87.94 94 LEU A C 1
ATOM 788 O O . LEU A 1 94 ? 5.449 -8.832 17.638 1.00 87.94 94 LEU A O 1
ATOM 792 N N . ASN A 1 95 ? 7.148 -10.098 16.899 1.00 85.75 95 ASN A N 1
ATOM 793 C CA . ASN A 1 95 ? 6.456 -11.389 16.965 1.00 85.75 95 ASN A CA 1
ATOM 794 C C . ASN A 1 95 ? 5.108 -11.397 16.205 1.00 85.75 95 ASN A C 1
ATOM 796 O O . ASN A 1 95 ? 4.107 -11.970 16.649 1.00 85.75 95 ASN A O 1
ATOM 800 N N . LEU A 1 96 ? 5.078 -10.753 15.036 1.00 81.62 96 LEU A N 1
ATOM 801 C CA . LEU A 1 96 ? 3.891 -10.567 14.201 1.00 81.62 96 LEU A CA 1
ATOM 802 C C . LEU A 1 96 ? 3.506 -11.851 13.438 1.00 81.62 96 LEU A C 1
ATOM 804 O O . LEU A 1 96 ? 3.681 -11.951 12.228 1.00 81.62 96 LEU A O 1
ATOM 808 N N . LYS A 1 97 ? 2.954 -12.848 14.138 1.00 67.06 97 LYS A N 1
ATOM 809 C CA . LYS A 1 97 ? 2.663 -14.196 13.595 1.00 67.06 97 LYS A CA 1
ATOM 810 C C . LYS A 1 97 ? 1.341 -14.363 12.827 1.00 67.06 97 LYS A C 1
ATOM 812 O O . LYS A 1 97 ? 1.071 -15.456 12.340 1.00 67.06 97 LYS A O 1
ATOM 817 N N . LYS A 1 98 ? 0.480 -13.343 12.770 1.00 62.94 98 LYS A N 1
ATOM 818 C CA . LYS A 1 98 ? -0.865 -13.462 12.170 1.00 62.94 98 LYS A CA 1
ATOM 819 C C . LYS A 1 98 ? -0.862 -13.189 10.666 1.00 62.94 98 LYS A C 1
ATOM 821 O O . LYS A 1 98 ? -0.130 -12.322 10.199 1.00 62.94 98 LYS A O 1
ATOM 826 N N . GLU A 1 99 ? -1.768 -13.848 9.946 1.00 60.78 99 GLU A N 1
ATOM 827 C CA . GLU A 1 99 ? -2.193 -13.420 8.608 1.00 60.78 99 GLU A CA 1
ATOM 828 C C . GLU A 1 99 ? -2.608 -11.933 8.662 1.00 60.78 99 GLU A C 1
ATOM 830 O O . GLU A 1 99 ? -3.234 -11.489 9.629 1.00 60.78 99 GLU A O 1
ATOM 835 N N . ASN A 1 100 ? -2.194 -11.143 7.667 1.00 63.53 100 ASN A N 1
ATOM 836 C CA . ASN A 1 100 ? -2.340 -9.676 7.576 1.00 63.53 100 ASN A CA 1
ATOM 837 C C . ASN A 1 100 ? -1.476 -8.821 8.521 1.00 63.53 100 ASN A C 1
ATOM 839 O O . ASN A 1 100 ? -1.602 -7.592 8.511 1.00 63.53 100 ASN A O 1
ATOM 843 N N . SER A 1 101 ? -0.569 -9.405 9.311 1.00 79.50 101 SER A N 1
ATOM 844 C CA . SER A 1 101 ? 0.335 -8.612 10.156 1.00 79.50 101 SER A CA 1
ATOM 845 C C . SER A 1 101 ? 1.297 -7.744 9.336 1.00 79.50 101 SER A C 1
ATOM 847 O O . SER A 1 101 ? 1.569 -6.603 9.706 1.00 79.50 101 SER A O 1
ATOM 849 N N . LEU A 1 102 ? 1.734 -8.249 8.178 1.00 86.06 102 LEU A N 1
ATOM 850 C CA . LEU A 1 102 ? 2.564 -7.509 7.235 1.00 86.06 102 LEU A CA 1
ATOM 851 C C . LEU A 1 102 ? 1.831 -6.281 6.687 1.00 86.06 102 LEU A C 1
ATOM 853 O O . LEU A 1 102 ? 2.403 -5.200 6.680 1.00 86.06 102 LEU A O 1
ATOM 857 N N . ILE A 1 103 ? 0.566 -6.416 6.277 1.00 86.25 103 ILE A N 1
ATOM 858 C CA . ILE A 1 103 ? -0.219 -5.296 5.726 1.00 86.25 103 ILE A CA 1
ATOM 859 C C . ILE A 1 103 ? -0.386 -4.187 6.773 1.00 86.25 103 ILE A C 1
ATOM 861 O O . ILE A 1 103 ? -0.214 -3.013 6.458 1.00 86.25 103 ILE A O 1
ATOM 865 N N . LYS A 1 104 ? -0.646 -4.556 8.033 1.00 86.88 104 LYS A N 1
ATOM 866 C CA . LYS A 1 104 ? -0.705 -3.598 9.149 1.00 86.88 104 LYS A CA 1
ATOM 867 C C . LYS A 1 104 ? 0.634 -2.906 9.385 1.00 86.88 104 LYS A C 1
ATOM 869 O O . LYS A 1 104 ? 0.662 -1.705 9.609 1.00 86.88 104 LYS A O 1
ATOM 874 N N . LEU A 1 105 ? 1.737 -3.648 9.303 1.00 90.19 105 LEU A N 1
ATOM 875 C CA . LEU A 1 105 ? 3.077 -3.087 9.449 1.00 90.19 105 LEU A CA 1
ATOM 876 C C . LEU A 1 105 ? 3.421 -2.131 8.292 1.00 90.19 105 LEU A C 1
ATOM 878 O O . LEU A 1 105 ? 4.005 -1.078 8.521 1.00 90.19 105 LEU A O 1
ATOM 882 N N . LEU A 1 106 ? 3.017 -2.453 7.061 1.00 91.19 106 LEU A N 1
ATOM 883 C CA . LEU A 1 106 ? 3.250 -1.606 5.887 1.00 91.19 106 LEU A CA 1
ATOM 884 C C . LEU A 1 106 ? 2.517 -0.257 5.956 1.00 91.19 106 LEU A C 1
ATOM 886 O O . LEU A 1 106 ? 2.993 0.700 5.350 1.00 91.19 106 LEU A O 1
ATOM 890 N N . ALA A 1 107 ? 1.440 -0.145 6.743 1.00 89.94 107 ALA A N 1
ATOM 891 C CA . ALA A 1 107 ? 0.747 1.123 6.985 1.00 89.94 107 ALA A CA 1
ATOM 892 C C . ALA A 1 107 ? 1.631 2.198 7.650 1.00 89.94 107 ALA A C 1
ATOM 894 O O . ALA A 1 107 ? 1.287 3.373 7.628 1.00 89.94 107 ALA A O 1
ATOM 895 N N . LEU A 1 108 ? 2.788 1.824 8.210 1.00 90.00 108 LEU A N 1
ATOM 896 C CA . LEU A 1 108 ? 3.772 2.790 8.710 1.00 90.00 108 LEU A CA 1
ATOM 897 C C . LEU A 1 108 ? 4.518 3.530 7.587 1.00 90.00 108 LEU A C 1
ATOM 899 O O . LEU A 1 108 ? 5.130 4.564 7.838 1.00 90.00 108 LEU A O 1
ATOM 903 N N . TRP A 1 109 ? 4.497 3.002 6.359 1.00 92.25 109 TRP A N 1
ATOM 904 C CA . TRP A 1 109 ? 5.202 3.571 5.204 1.00 92.25 109 TRP A CA 1
ATOM 905 C C . TRP A 1 109 ? 4.272 3.964 4.051 1.00 92.25 109 TRP A C 1
ATOM 907 O O . TRP A 1 109 ? 4.733 4.557 3.078 1.00 92.25 109 TRP A O 1
ATOM 917 N N . SER A 1 110 ? 2.975 3.663 4.139 1.00 90.44 110 SER A N 1
ATOM 918 C CA . SER A 1 110 ? 1.986 4.048 3.132 1.00 90.44 110 SER A CA 1
ATOM 919 C C . SER A 1 110 ? 0.599 4.230 3.720 1.00 90.44 110 SER A C 1
ATOM 921 O O . SER A 1 110 ? 0.306 3.756 4.813 1.00 90.44 110 SER A O 1
ATOM 923 N N . ASN A 1 111 ? -0.299 4.809 2.924 1.00 89.50 111 ASN A N 1
ATOM 924 C CA . ASN A 1 111 ? -1.725 4.824 3.235 1.00 89.50 111 ASN A CA 1
ATOM 925 C C . ASN A 1 111 ? -2.245 3.404 3.516 1.00 89.50 111 ASN A C 1
ATOM 927 O O . ASN A 1 111 ? -1.795 2.427 2.902 1.00 89.50 111 ASN A O 1
ATOM 931 N N . ILE A 1 112 ? -3.211 3.304 4.432 1.00 88.19 112 ILE A N 1
ATOM 932 C CA . ILE A 1 112 ? -3.911 2.050 4.718 1.00 88.19 112 ILE A CA 1
ATOM 933 C C . ILE A 1 112 ? -4.674 1.562 3.488 1.00 88.19 112 ILE A C 1
ATOM 935 O O . ILE A 1 112 ? -5.150 2.345 2.667 1.00 88.19 112 ILE A O 1
ATOM 939 N N . ASP A 1 113 ? -4.795 0.244 3.359 1.00 85.31 113 ASP A N 1
ATOM 940 C CA 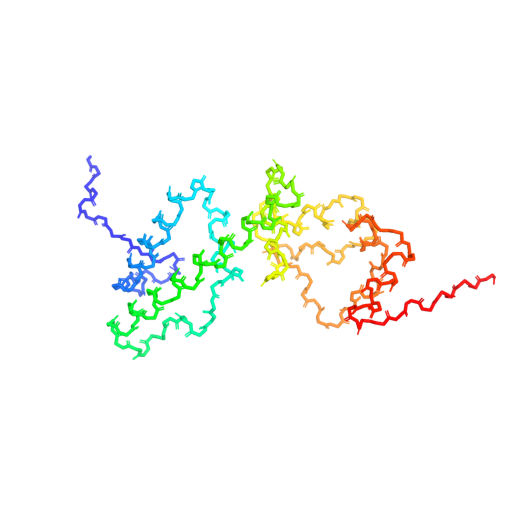. ASP A 1 113 ? -5.456 -0.351 2.206 1.00 85.31 113 ASP A CA 1
ATOM 941 C C . ASP A 1 113 ? -6.975 -0.153 2.232 1.00 85.31 113 ASP A C 1
ATOM 943 O O . ASP A 1 113 ? -7.647 -0.540 3.192 1.00 85.31 113 ASP A O 1
ATOM 947 N N . THR A 1 114 ? -7.515 0.371 1.136 1.00 88.12 114 THR A N 1
ATOM 948 C CA . THR A 1 114 ? -8.947 0.600 0.896 1.00 88.12 114 THR A CA 1
ATOM 949 C C . THR A 1 114 ? -9.537 -0.343 -0.159 1.00 88.12 114 THR A C 1
ATOM 951 O O . THR A 1 114 ? -10.755 -0.392 -0.336 1.00 88.12 114 THR A O 1
ATOM 954 N N . HIS A 1 115 ? -8.703 -1.119 -0.857 1.00 80.94 115 HIS A N 1
ATOM 955 C CA . HIS A 1 115 ? -9.132 -1.962 -1.970 1.00 80.94 115 HIS A CA 1
ATOM 956 C C . HIS A 1 115 ? -9.347 -3.418 -1.533 1.00 80.94 115 HIS A C 1
ATOM 958 O O . HIS A 1 115 ? -8.685 -3.907 -0.630 1.00 80.94 115 HIS A O 1
ATOM 964 N N . ARG A 1 116 ? -10.243 -4.137 -2.228 1.00 76.81 116 ARG A N 1
ATOM 965 C CA . ARG A 1 116 ? -10.734 -5.500 -1.906 1.00 76.81 116 ARG A CA 1
ATOM 966 C C . ARG A 1 116 ? -11.668 -5.582 -0.695 1.00 76.81 116 ARG A C 1
ATOM 968 O O . ARG A 1 116 ? -11.954 -4.611 -0.004 1.00 76.81 116 ARG A O 1
ATOM 975 N N . ASN A 1 117 ? -12.245 -6.769 -0.505 1.00 73.44 117 ASN A N 1
ATOM 976 C CA . ASN A 1 117 ? -13.259 -7.038 0.518 1.00 73.44 117 ASN A CA 1
ATOM 977 C C . ASN A 1 117 ? -12.683 -7.165 1.932 1.00 73.44 117 ASN A C 1
ATOM 979 O O . ASN A 1 117 ? -13.428 -7.000 2.887 1.00 73.44 117 ASN A O 1
ATOM 983 N N . ASN A 1 118 ? -11.381 -7.423 2.068 1.00 76.88 118 ASN A N 1
ATOM 984 C CA . ASN A 1 118 ? -10.715 -7.600 3.359 1.00 76.88 118 ASN A CA 1
ATOM 985 C C . ASN A 1 118 ? -9.618 -6.552 3.603 1.00 76.88 118 ASN A C 1
ATOM 987 O O . ASN A 1 118 ? -8.623 -6.841 4.265 1.00 76.88 118 ASN A O 1
ATOM 991 N N . SER A 1 119 ? -9.775 -5.357 3.030 1.00 86.75 119 SER A N 1
ATOM 992 C CA . SER A 1 119 ? -8.807 -4.272 3.181 1.00 86.75 119 SER A CA 1
ATOM 993 C C . SER A 1 119 ? -8.691 -3.839 4.647 1.00 86.75 119 SER A C 1
ATOM 995 O O . SER A 1 119 ? -9.639 -3.979 5.427 1.00 86.75 119 SER A O 1
ATOM 997 N N . LEU A 1 120 ? -7.539 -3.282 5.032 1.00 87.75 120 LEU A N 1
ATOM 998 C CA . LEU A 1 120 ? -7.328 -2.812 6.404 1.00 87.75 120 LEU A CA 1
ATOM 999 C C . LEU A 1 120 ? -8.345 -1.726 6.792 1.00 87.75 120 LEU A C 1
ATOM 1001 O O . LEU A 1 120 ? -8.888 -1.774 7.890 1.00 87.75 120 LEU A O 1
ATOM 1005 N N . TYR A 1 121 ? -8.667 -0.813 5.871 1.00 91.44 121 TYR A N 1
ATOM 1006 C CA . TYR A 1 121 ? -9.714 0.190 6.066 1.00 91.44 121 TYR A CA 1
ATOM 1007 C C . TYR A 1 121 ? -11.065 -0.453 6.395 1.00 91.44 121 TYR A C 1
ATOM 1009 O O . TYR A 1 121 ? -11.686 -0.101 7.395 1.00 91.44 121 TYR A O 1
ATOM 1017 N N . LYS A 1 122 ? -11.496 -1.455 5.614 1.00 90.00 122 LYS A N 1
ATOM 1018 C CA . LYS A 1 122 ? -12.773 -2.147 5.848 1.00 90.00 122 LYS A CA 1
ATOM 1019 C C . LYS A 1 122 ? -12.804 -2.881 7.183 1.00 90.00 122 LYS A C 1
ATOM 1021 O O . LYS A 1 122 ? -13.811 -2.824 7.880 1.00 90.00 122 LYS A O 1
ATOM 1026 N N . GLN A 1 123 ? -11.697 -3.529 7.553 1.00 88.56 123 GLN A N 1
ATOM 1027 C CA . GLN A 1 123 ? -11.564 -4.192 8.853 1.00 88.56 123 GLN A CA 1
ATOM 1028 C C . GLN A 1 123 ? -11.677 -3.205 10.023 1.00 88.56 123 GLN A C 1
ATOM 1030 O O . GLN A 1 123 ? -12.161 -3.588 11.085 1.00 88.56 123 GLN A O 1
ATOM 1035 N N . MET A 1 124 ? -11.213 -1.966 9.840 1.00 89.94 124 MET A N 1
ATOM 1036 C CA . MET A 1 124 ? -11.167 -0.955 10.896 1.00 89.94 124 MET A CA 1
ATOM 1037 C C . MET A 1 124 ? -12.440 -0.123 10.998 1.00 89.94 124 MET A C 1
ATOM 1039 O O . MET A 1 124 ? -12.873 0.133 12.111 1.00 89.94 124 MET A O 1
ATOM 1043 N N . PHE A 1 125 ? -13.033 0.298 9.878 1.00 92.56 125 PHE A N 1
ATOM 1044 C CA . PHE A 1 125 ? -14.077 1.329 9.874 1.00 92.56 125 PHE A CA 1
ATOM 1045 C C . PHE A 1 125 ? -15.446 0.849 9.385 1.00 92.56 125 PHE A C 1
ATOM 1047 O O . PHE A 1 125 ? -16.460 1.371 9.837 1.00 92.56 125 PHE A O 1
ATOM 1054 N N . LEU A 1 126 ? -15.514 -0.185 8.538 1.00 92.06 126 LEU A N 1
ATOM 1055 C CA . LEU A 1 126 ? -16.793 -0.667 7.989 1.00 92.06 126 LEU A CA 1
ATOM 1056 C C . LEU A 1 126 ? -17.491 -1.713 8.872 1.00 92.06 126 LEU A C 1
ATOM 1058 O O . LEU A 1 126 ? -18.394 -2.425 8.428 1.00 92.06 126 LEU A O 1
ATOM 1062 N N . HIS A 1 127 ? -17.094 -1.835 10.141 1.00 88.62 127 HIS A N 1
ATOM 1063 C CA . HIS A 1 127 ? -17.829 -2.675 11.077 1.00 88.62 127 HIS A CA 1
ATOM 1064 C C . HIS A 1 127 ? -19.167 -2.013 11.436 1.00 88.62 127 HIS A C 1
ATOM 1066 O O . HIS A 1 127 ? -19.228 -0.815 11.711 1.00 88.62 127 HIS A O 1
ATOM 1072 N N . SER A 1 128 ? -20.246 -2.799 11.508 1.00 86.19 128 SER A N 1
ATOM 1073 C CA . SER A 1 128 ? -21.601 -2.269 11.750 1.00 86.19 128 SER A CA 1
ATOM 1074 C C . SER A 1 128 ? -21.736 -1.440 13.035 1.00 86.19 128 SER A C 1
ATOM 1076 O O . SER A 1 128 ? -22.591 -0.565 13.115 1.00 86.19 128 SER A O 1
ATOM 1078 N N . SER A 1 129 ? -20.904 -1.694 14.049 1.00 87.38 129 SER A N 1
ATOM 1079 C CA . SER A 1 129 ? -20.873 -0.891 15.277 1.00 87.38 129 SER A CA 1
ATOM 1080 C C . SER A 1 129 ? -20.339 0.523 15.055 1.00 87.38 129 SER A C 1
ATOM 1082 O O . SER A 1 129 ? -20.789 1.432 15.738 1.00 87.38 129 SER A O 1
ATOM 1084 N N . ILE A 1 130 ? -19.405 0.705 14.120 1.00 89.88 130 ILE A N 1
ATOM 1085 C CA . ILE A 1 130 ? -18.791 1.998 13.804 1.00 89.88 130 ILE A CA 1
ATOM 1086 C C . ILE A 1 130 ? -19.697 2.777 12.860 1.00 89.88 130 ILE A C 1
ATOM 1088 O O . ILE A 1 130 ? -20.012 3.920 13.153 1.00 89.88 130 ILE A O 1
ATOM 1092 N N . LEU A 1 131 ? -20.230 2.139 11.815 1.00 91.56 131 LEU A N 1
ATOM 1093 C CA . LEU A 1 131 ? -21.137 2.802 10.868 1.00 91.56 131 LEU A CA 1
ATOM 1094 C C . LEU A 1 131 ? -22.448 3.287 11.510 1.00 91.56 131 LEU A C 1
ATOM 1096 O O . LEU A 1 131 ? -23.055 4.242 11.042 1.00 91.56 131 LEU A O 1
ATOM 1100 N N . LYS A 1 132 ? -22.884 2.659 12.612 1.00 89.88 132 LYS A N 1
ATOM 1101 C CA . LYS A 1 132 ? -24.010 3.156 13.424 1.00 89.88 132 LYS A CA 1
ATOM 1102 C C . LYS A 1 132 ? -23.681 4.427 14.206 1.00 89.88 132 LYS A C 1
ATOM 1104 O O . LYS A 1 132 ? -24.598 5.166 14.546 1.00 89.88 132 LYS A O 1
ATOM 1109 N N . ILE A 1 133 ? -22.410 4.623 14.553 1.00 88.19 133 ILE A N 1
ATOM 1110 C CA . ILE A 1 133 ? -21.919 5.835 15.213 1.00 88.19 133 ILE A CA 1
ATOM 1111 C C . ILE A 1 133 ? -21.712 6.917 14.157 1.00 88.19 133 ILE A C 1
ATOM 1113 O O . ILE A 1 133 ? -22.085 8.064 14.382 1.00 88.19 133 ILE A O 1
ATOM 1117 N N . ASP A 1 134 ? -21.123 6.540 13.023 1.00 89.75 134 ASP A N 1
ATOM 1118 C CA . ASP A 1 134 ? -20.632 7.481 12.036 1.00 89.75 134 ASP A CA 1
ATOM 1119 C C . ASP A 1 134 ? -20.639 6.904 10.619 1.00 89.75 134 ASP A C 1
ATOM 1121 O O . ASP A 1 134 ? -19.838 6.034 10.267 1.00 89.75 134 ASP A O 1
ATOM 1125 N N . THR A 1 135 ? -21.557 7.396 9.790 1.00 91.31 135 THR A N 1
ATOM 1126 C CA . THR A 1 135 ? -21.723 6.930 8.410 1.00 91.31 135 THR A CA 1
ATOM 1127 C C . THR A 1 135 ? -20.708 7.540 7.451 1.00 91.31 135 THR A C 1
ATOM 1129 O O . THR A 1 135 ? -20.647 7.114 6.304 1.00 91.31 135 THR A O 1
ATOM 1132 N N . VAL A 1 136 ? -19.904 8.521 7.880 1.00 92.06 136 VAL A N 1
ATOM 1133 C CA . VAL A 1 136 ? -18.936 9.194 6.996 1.00 92.06 136 VAL A CA 1
ATOM 1134 C C . VAL A 1 136 ? -17.848 8.254 6.472 1.00 92.06 136 VAL A C 1
ATOM 1136 O O . VAL A 1 136 ? -17.249 8.502 5.428 1.00 92.06 136 VAL A O 1
ATOM 1139 N N . PHE A 1 137 ? -17.585 7.173 7.211 1.00 91.94 137 PHE A N 1
ATOM 1140 C CA . PHE A 1 137 ? -16.608 6.155 6.840 1.00 91.94 137 PHE A CA 1
ATOM 1141 C C . PHE A 1 137 ? -17.148 5.141 5.827 1.00 91.94 137 PHE A C 1
ATOM 1143 O O . PHE A 1 137 ? -16.376 4.307 5.355 1.00 91.94 137 PHE A O 1
ATOM 1150 N N . ASP A 1 138 ? -18.445 5.176 5.512 1.00 91.56 138 ASP A N 1
ATOM 1151 C CA . ASP A 1 138 ? -19.018 4.320 4.476 1.00 91.56 138 ASP A CA 1
ATOM 1152 C C . ASP A 1 138 ? -18.561 4.761 3.076 1.00 91.56 138 ASP A C 1
ATOM 1154 O O . ASP A 1 138 ? -18.082 5.884 2.879 1.00 91.56 138 ASP A O 1
ATOM 1158 N N . ASP A 1 139 ? -18.676 3.867 2.094 1.00 89.62 139 ASP A N 1
ATOM 1159 C CA . ASP A 1 139 ? -18.355 4.222 0.713 1.00 89.62 139 ASP A CA 1
ATOM 1160 C C . ASP A 1 139 ? -19.486 5.003 0.028 1.00 89.62 139 ASP A C 1
ATOM 1162 O O . ASP A 1 139 ? -20.661 4.915 0.384 1.00 89.62 139 ASP A O 1
ATOM 1166 N N . ASN A 1 140 ? -19.135 5.786 -0.992 1.00 86.69 140 ASN A N 1
ATOM 1167 C CA . ASN A 1 140 ? -20.086 6.592 -1.765 1.00 86.69 140 ASN A CA 1
ATOM 1168 C C . ASN A 1 140 ? -20.949 5.790 -2.771 1.00 86.69 140 ASN A C 1
ATOM 1170 O O . ASN A 1 140 ? -21.535 6.374 -3.685 1.00 86.69 140 ASN A O 1
ATOM 1174 N N . GLY A 1 141 ? -20.997 4.462 -2.658 1.00 83.88 141 GLY A N 1
ATOM 1175 C CA . GLY A 1 141 ? -21.597 3.530 -3.614 1.00 83.88 141 GLY A CA 1
ATOM 1176 C C . GLY A 1 141 ? -20.655 3.099 -4.745 1.00 83.88 141 GLY A C 1
ATOM 1177 O O . GLY A 1 141 ? -20.968 2.153 -5.471 1.00 83.88 141 GLY A O 1
ATOM 1178 N N . TYR A 1 142 ? -19.502 3.759 -4.899 1.00 83.94 142 TYR A N 1
ATOM 1179 C CA . TYR A 1 142 ? -18.478 3.442 -5.903 1.00 83.94 142 TYR A CA 1
ATOM 1180 C C . TYR A 1 142 ? -17.201 2.856 -5.282 1.00 83.94 142 TYR A C 1
ATOM 1182 O O . TYR A 1 142 ? -16.215 2.634 -5.987 1.00 83.94 142 TYR A O 1
ATOM 1190 N N . GLY A 1 143 ? -17.211 2.558 -3.976 1.00 82.88 143 GLY A N 1
ATOM 1191 C CA . GLY A 1 143 ? -16.038 2.050 -3.263 1.00 82.88 143 GLY A CA 1
ATOM 1192 C C . GLY A 1 143 ? -14.976 3.116 -2.971 1.00 82.88 143 GLY A C 1
ATOM 1193 O O . GLY A 1 143 ? -13.820 2.764 -2.718 1.00 82.88 143 GLY A O 1
ATOM 1194 N N . GLU A 1 144 ? -15.351 4.395 -3.016 1.00 86.94 144 GLU A N 1
ATOM 1195 C CA . GLU A 1 144 ? -14.514 5.523 -2.611 1.00 86.94 144 GLU A CA 1
ATOM 1196 C C . GLU A 1 144 ? -14.944 6.014 -1.225 1.00 86.94 144 GLU A C 1
ATOM 1198 O O . GLU A 1 144 ? -16.134 6.137 -0.939 1.00 86.94 144 GLU A O 1
ATOM 1203 N N . TYR A 1 145 ? -13.967 6.320 -0.372 1.00 90.31 145 TYR A N 1
ATOM 1204 C CA . TYR A 1 145 ? -14.178 6.699 1.029 1.00 90.31 145 TYR A CA 1
ATOM 1205 C C . TYR A 1 145 ? -13.701 8.128 1.274 1.00 90.31 145 TYR A C 1
ATOM 1207 O O . TYR A 1 145 ? -12.759 8.566 0.611 1.00 90.31 145 TYR A O 1
ATOM 1215 N N . LEU A 1 146 ? -14.288 8.821 2.257 1.00 88.56 146 LEU A N 1
ATOM 1216 C CA . LEU A 1 146 ? -13.804 10.116 2.767 1.00 88.56 146 LEU A CA 1
ATOM 1217 C C . LEU A 1 146 ? -13.562 11.167 1.660 1.00 88.56 146 LEU A C 1
ATOM 1219 O O . LEU A 1 146 ? -12.489 11.759 1.569 1.00 88.56 146 LEU A O 1
ATOM 1223 N N . GLN A 1 147 ? -14.550 11.363 0.781 1.00 87.12 147 GLN A N 1
ATOM 1224 C CA . GLN A 1 147 ? -14.436 12.262 -0.380 1.00 87.12 147 GLN A CA 1
ATOM 1225 C C . GLN A 1 147 ? -14.708 13.742 -0.055 1.00 87.12 147 GLN A C 1
ATOM 1227 O O . GLN A 1 147 ? -14.375 14.613 -0.859 1.00 87.12 147 GLN A O 1
ATOM 1232 N N . ASP A 1 148 ? -15.306 14.048 1.100 1.00 87.69 148 ASP A N 1
ATOM 1233 C CA . ASP A 1 148 ? -15.546 15.434 1.507 1.00 87.69 148 ASP A CA 1
ATOM 1234 C C . ASP A 1 148 ? -14.282 16.049 2.121 1.00 87.69 148 ASP A C 1
ATOM 1236 O O . ASP A 1 148 ? -13.894 15.739 3.246 1.00 87.69 148 ASP A O 1
ATOM 1240 N N . ALA A 1 149 ? -13.649 16.954 1.376 1.00 85.25 149 ALA A N 1
ATOM 1241 C CA . ALA A 1 149 ? -12.441 17.650 1.810 1.00 85.25 149 ALA A CA 1
ATOM 1242 C C . ALA A 1 149 ? -12.676 18.653 2.957 1.00 85.25 149 ALA A C 1
ATOM 1244 O O . ALA A 1 149 ? -11.707 19.114 3.563 1.00 85.25 149 ALA A O 1
ATOM 1245 N N . ASN A 1 150 ? -13.928 19.026 3.239 1.00 87.38 150 ASN A N 1
ATOM 1246 C CA . ASN A 1 150 ? -14.262 19.929 4.343 1.00 87.38 150 ASN A CA 1
ATOM 1247 C C . ASN A 1 150 ? -14.499 19.182 5.655 1.00 87.38 150 ASN A C 1
ATOM 1249 O O . ASN A 1 150 ? -14.505 19.807 6.721 1.00 87.38 150 ASN A O 1
ATOM 1253 N N . GLU A 1 151 ? -14.695 17.868 5.579 1.00 88.44 151 GLU A N 1
ATOM 1254 C CA . GLU A 1 151 ? -14.954 17.059 6.750 1.00 88.44 151 GLU A CA 1
ATOM 1255 C C . GLU A 1 151 ? -13.673 16.874 7.564 1.00 88.44 151 GLU A C 1
ATOM 1257 O O . GLU A 1 151 ? -12.596 16.565 7.043 1.00 88.44 151 GLU A O 1
ATOM 1262 N N . LYS A 1 152 ? -13.777 17.094 8.876 1.00 88.00 152 LYS A N 1
ATOM 1263 C CA . LYS A 1 152 ? -12.617 17.027 9.764 1.00 88.00 152 LYS A CA 1
ATOM 1264 C C . LYS A 1 152 ? -12.625 15.714 10.511 1.00 88.00 152 LYS A C 1
ATOM 1266 O O . LYS A 1 152 ? -13.539 15.434 11.272 1.00 88.00 152 LYS A O 1
ATOM 1271 N N . ILE A 1 153 ? -11.514 14.985 10.431 1.00 85.31 153 ILE A N 1
ATOM 1272 C CA . ILE A 1 153 ? -11.327 13.726 11.166 1.00 85.31 153 ILE A CA 1
ATOM 1273 C C . ILE A 1 153 ? -11.555 13.879 12.685 1.00 85.31 153 ILE A C 1
ATOM 1275 O O . ILE A 1 153 ? -12.041 12.963 13.343 1.00 85.31 153 ILE A O 1
ATOM 1279 N N . LEU A 1 154 ? -11.277 15.070 13.231 1.00 88.75 154 LEU A N 1
ATOM 1280 C CA . LEU A 1 154 ? -11.487 15.419 14.640 1.00 88.75 154 LEU A CA 1
ATOM 1281 C C . LEU A 1 154 ? -12.965 15.491 15.054 1.00 88.75 154 LEU A C 1
ATOM 1283 O O . LEU A 1 154 ? -13.248 15.458 16.246 1.00 88.75 154 LEU A O 1
ATOM 1287 N N . ASN A 1 155 ? -13.907 15.561 14.112 1.00 91.06 155 ASN A N 1
ATOM 1288 C CA . ASN A 1 155 ? -15.339 15.490 14.411 1.00 91.06 155 ASN A CA 1
ATOM 1289 C C . ASN A 1 155 ? -15.792 14.051 14.725 1.00 91.06 155 ASN A C 1
ATOM 1291 O O . ASN A 1 155 ? -16.870 13.849 15.277 1.00 91.06 155 ASN A O 1
ATOM 1295 N N . HIS A 1 156 ? -14.955 13.051 14.425 1.00 91.94 156 HIS A N 1
ATOM 1296 C CA . HIS A 1 156 ? -15.326 11.634 14.389 1.00 91.94 156 HIS A CA 1
ATOM 1297 C C . HIS A 1 156 ? -14.636 10.802 15.487 1.00 91.94 156 HIS A C 1
ATOM 1299 O O . HIS A 1 156 ? -14.312 9.625 15.312 1.00 91.94 156 HIS A O 1
ATOM 1305 N N . LEU A 1 157 ? -14.391 11.403 16.657 1.00 91.88 157 LEU A N 1
ATOM 1306 C CA . LEU A 1 157 ? -13.567 10.816 17.728 1.00 91.88 157 LEU A CA 1
ATOM 1307 C C . LEU A 1 157 ? -14.093 9.477 18.249 1.00 91.88 157 LEU A C 1
ATOM 1309 O O . LEU A 1 157 ? -13.306 8.583 18.549 1.00 91.88 157 LEU A O 1
ATOM 1313 N N . LEU A 1 158 ? -15.414 9.317 18.361 1.00 91.75 158 LEU A N 1
ATOM 1314 C CA . LEU A 1 158 ? -16.014 8.068 18.842 1.00 91.75 158 LEU A CA 1
ATOM 1315 C C . LEU A 1 158 ? -15.756 6.909 17.872 1.00 91.75 158 LEU A C 1
ATOM 1317 O O . LEU A 1 158 ? -15.419 5.808 18.309 1.00 91.75 158 LEU A O 1
ATOM 1321 N N . ALA A 1 159 ? -15.856 7.170 16.567 1.00 92.69 159 ALA A N 1
ATOM 1322 C CA . ALA A 1 159 ? -15.547 6.193 15.533 1.00 92.69 159 ALA A CA 1
ATOM 1323 C C . ALA A 1 159 ? -14.051 5.848 15.517 1.00 92.69 159 ALA A C 1
ATOM 1325 O O . ALA A 1 159 ? -13.705 4.671 15.459 1.00 92.69 159 ALA A O 1
ATOM 1326 N N . LEU A 1 160 ? -13.166 6.843 15.666 1.00 92.31 160 LEU A N 1
ATOM 1327 C CA . LEU A 1 160 ? -11.721 6.615 15.785 1.00 92.31 160 LEU A CA 1
ATOM 1328 C C . LEU A 1 160 ? -11.385 5.755 17.010 1.00 92.31 160 LEU A C 1
ATOM 1330 O O . LEU A 1 160 ? -10.695 4.747 16.885 1.00 92.31 160 LEU A O 1
ATOM 1334 N N . ARG A 1 161 ? -11.917 6.089 18.189 1.00 93.56 161 ARG A N 1
ATOM 1335 C CA . ARG A 1 161 ? -11.706 5.296 19.413 1.00 93.56 161 ARG A CA 1
ATOM 1336 C C . ARG A 1 161 ? -12.144 3.849 19.235 1.00 93.56 161 ARG A C 1
ATOM 1338 O O . ARG A 1 161 ? -11.419 2.942 19.633 1.00 93.56 161 ARG A O 1
ATOM 1345 N N . ALA A 1 162 ? -13.299 3.633 18.610 1.00 91.88 162 ALA A N 1
ATOM 1346 C CA . ALA A 1 162 ? -13.798 2.295 18.324 1.00 91.88 162 ALA A CA 1
ATOM 1347 C C . ALA A 1 162 ? -12.907 1.543 17.317 1.00 91.88 162 ALA A C 1
ATOM 1349 O O . ALA A 1 162 ? -12.564 0.388 17.559 1.00 91.88 162 ALA A O 1
ATOM 1350 N N . ALA A 1 163 ? -12.496 2.192 16.224 1.00 91.00 163 ALA A N 1
ATOM 1351 C CA . ALA A 1 163 ? -11.682 1.588 15.167 1.00 91.00 163 ALA A CA 1
ATOM 1352 C C . ALA A 1 163 ? -10.268 1.215 15.640 1.00 91.00 163 ALA A C 1
ATOM 1354 O O . ALA A 1 163 ? -9.751 0.149 15.301 1.00 91.00 163 ALA A O 1
ATOM 1355 N N . PHE A 1 164 ? -9.643 2.088 16.431 1.00 90.19 164 PHE A N 1
ATOM 1356 C CA . PHE A 1 164 ? -8.291 1.891 16.958 1.00 90.19 164 PHE A CA 1
ATOM 1357 C C . PHE A 1 164 ? -8.266 1.167 18.311 1.00 90.19 164 PHE A C 1
ATOM 1359 O O . PHE A 1 164 ? -7.188 0.808 18.780 1.00 90.19 164 PHE A O 1
ATOM 1366 N N . ASN A 1 165 ? -9.435 0.912 18.912 1.00 91.69 165 ASN A N 1
ATOM 1367 C CA . ASN A 1 165 ? -9.587 0.339 20.250 1.00 91.69 165 ASN A CA 1
ATOM 1368 C C . ASN A 1 165 ? -8.801 1.132 21.314 1.00 91.69 165 ASN A C 1
ATOM 1370 O O . ASN A 1 165 ? -8.003 0.562 22.057 1.00 91.69 165 ASN A O 1
ATOM 1374 N N . LEU A 1 166 ? -9.028 2.448 21.347 1.00 94.25 166 LEU A N 1
ATOM 1375 C CA . LEU A 1 166 ? -8.353 3.395 22.239 1.00 94.25 166 LEU A CA 1
ATOM 1376 C C . LEU A 1 166 ? -9.323 4.022 23.245 1.00 94.25 166 LEU A C 1
ATOM 1378 O O . LEU A 1 166 ? -10.498 4.284 22.941 1.00 94.25 166 LEU A O 1
ATOM 1382 N N . THR A 1 167 ? -8.819 4.334 24.438 1.00 94.38 167 THR A N 1
ATOM 1383 C CA . THR A 1 167 ? -9.523 5.215 25.377 1.00 94.38 167 THR A CA 1
ATOM 1384 C C . THR A 1 167 ? -9.536 6.662 24.876 1.00 94.38 167 THR A C 1
ATOM 1386 O O . THR A 1 167 ? -8.953 7.000 23.843 1.00 94.38 167 THR A O 1
ATOM 1389 N N . SER A 1 168 ? -10.257 7.536 25.586 1.00 92.69 168 SER A N 1
ATOM 1390 C CA . SER A 1 168 ? -10.271 8.958 25.232 1.00 92.69 168 SER A CA 1
ATOM 1391 C C . SER A 1 168 ? -8.894 9.581 25.436 1.00 92.69 168 SER A C 1
ATOM 1393 O O . SER A 1 168 ? -8.432 10.345 24.599 1.00 92.69 168 SER A O 1
ATOM 1395 N N . GLU A 1 169 ? -8.240 9.215 26.534 1.00 93.62 169 GLU A N 1
ATOM 1396 C CA . GLU A 1 169 ? -6.930 9.709 26.943 1.00 93.62 169 GLU A CA 1
ATOM 1397 C C . GLU A 1 169 ? -5.846 9.232 25.974 1.00 93.62 169 GLU A C 1
ATOM 1399 O O . GLU A 1 169 ? -5.011 10.023 25.545 1.00 93.62 169 GLU A O 1
ATOM 1404 N N . GLU A 1 170 ? -5.893 7.960 25.569 1.00 95.38 170 GLU A N 1
ATOM 1405 C CA . GLU A 1 170 ? -4.963 7.409 24.581 1.00 95.38 170 GLU A CA 1
ATOM 1406 C C . GLU A 1 170 ? -5.107 8.098 23.223 1.00 95.38 170 GLU A C 1
ATOM 1408 O O . GLU A 1 170 ? -4.102 8.462 22.613 1.00 95.38 170 GLU A O 1
ATOM 1413 N N . LEU A 1 171 ? -6.342 8.327 22.755 1.00 93.88 171 LEU A N 1
ATOM 1414 C CA . LEU A 1 171 ? -6.553 9.045 21.500 1.00 93.88 171 LEU A CA 1
ATOM 1415 C C . LEU A 1 171 ? -6.032 10.486 21.588 1.00 93.88 171 LEU A C 1
ATOM 1417 O O . LEU A 1 171 ? -5.395 10.943 20.642 1.00 93.88 171 LEU A O 1
ATOM 1421 N N . SER A 1 172 ? -6.244 11.184 22.708 1.00 92.19 172 SER A N 1
ATOM 1422 C CA . SER A 1 172 ? -5.698 12.533 22.911 1.00 92.19 172 SER A CA 1
ATOM 1423 C C . SER A 1 172 ? -4.177 12.566 22.773 1.00 92.19 172 SER A C 1
ATOM 1425 O O . SER A 1 172 ? -3.658 13.424 22.065 1.00 92.19 172 SER A O 1
ATOM 1427 N N . LEU A 1 173 ? -3.472 11.613 23.395 1.00 94.19 173 LEU A N 1
ATOM 1428 C CA . LEU A 1 173 ? -2.010 11.524 23.316 1.00 94.19 173 LEU A CA 1
ATOM 1429 C C . LEU A 1 173 ? -1.527 11.272 21.883 1.00 94.19 173 LEU A C 1
ATOM 1431 O O . LEU A 1 173 ? -0.547 11.868 21.446 1.00 94.19 173 LEU A O 1
ATOM 1435 N N . VAL A 1 174 ? -2.229 10.418 21.133 1.00 92.00 174 VAL A N 1
ATOM 1436 C CA . VAL A 1 174 ? -1.904 10.148 19.723 1.00 92.00 174 VAL A CA 1
ATOM 1437 C C . VAL A 1 174 ? -2.134 11.384 18.851 1.00 92.00 174 VAL A C 1
ATOM 1439 O O . VAL A 1 174 ? -1.320 11.675 17.978 1.00 92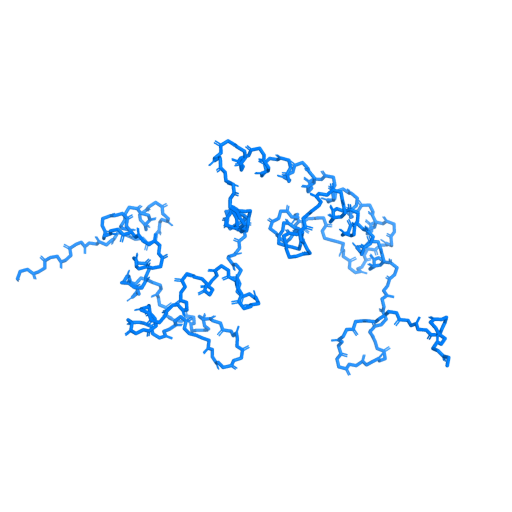.00 174 VAL A O 1
ATOM 1442 N N . LEU A 1 175 ? -3.227 12.121 19.067 1.00 91.50 175 LEU A N 1
ATOM 1443 C CA . LEU A 1 175 ? -3.522 13.343 18.312 1.00 91.50 175 LEU A CA 1
ATOM 1444 C C . LEU A 1 175 ? -2.519 14.464 18.614 1.00 91.50 175 LEU A C 1
ATOM 1446 O O . LEU A 1 175 ? -2.139 15.204 17.703 1.00 91.50 175 LEU A O 1
ATOM 1450 N N . GLU A 1 176 ? -2.066 14.562 19.864 1.00 92.06 176 GLU A N 1
ATOM 1451 C CA . GLU A 1 176 ? -1.017 15.492 20.278 1.00 92.06 176 GLU A CA 1
ATOM 1452 C C . GLU A 1 176 ? 0.324 15.152 19.614 1.00 92.06 176 GLU A C 1
ATOM 1454 O O . GLU A 1 176 ? 0.914 16.017 18.967 1.00 92.06 176 GLU A O 1
ATOM 1459 N N . ASP A 1 177 ? 0.758 13.889 19.676 1.00 92.50 177 ASP A N 1
ATOM 1460 C CA . ASP A 1 177 ? 1.991 13.419 19.024 1.00 92.50 177 ASP A CA 1
ATOM 1461 C C . ASP A 1 177 ? 1.956 13.623 17.497 1.00 92.50 177 ASP A C 1
ATOM 1463 O O . ASP A 1 177 ? 2.929 14.065 16.882 1.00 92.50 177 ASP A O 1
ATOM 1467 N N . ALA A 1 178 ? 0.790 13.405 16.880 1.00 88.94 178 ALA A N 1
ATOM 1468 C CA . ALA A 1 178 ? 0.570 13.636 15.455 1.00 88.94 178 ALA A CA 1
ATOM 1469 C C . ALA A 1 178 ? 0.489 15.127 15.064 1.00 88.94 178 ALA A C 1
ATOM 1471 O O . ALA A 1 178 ? 0.364 15.434 13.877 1.00 88.94 178 ALA A O 1
ATOM 1472 N N . ASN A 1 179 ? 0.562 16.059 16.024 1.00 88.50 179 ASN A N 1
ATOM 1473 C CA . ASN A 1 179 ? 0.345 17.498 15.831 1.00 88.50 179 ASN A CA 1
ATOM 1474 C C . ASN A 1 179 ? -1.021 17.835 15.197 1.00 88.50 179 ASN A C 1
ATOM 1476 O O . ASN A 1 179 ? -1.148 18.799 14.439 1.00 88.50 179 ASN A O 1
ATOM 1480 N N . LEU A 1 180 ? -2.055 17.045 15.504 1.00 81.06 180 LEU A N 1
ATOM 1481 C CA . LEU A 1 180 ? -3.428 17.231 15.016 1.00 81.06 180 LEU A CA 1
ATOM 1482 C C . LEU A 1 180 ? -4.333 17.964 16.024 1.00 81.06 180 LEU A C 1
ATOM 1484 O O . LEU A 1 180 ? -5.494 18.225 15.718 1.00 81.06 180 LEU A O 1
ATOM 1488 N N . GLY A 1 181 ? -3.789 18.353 17.181 1.00 67.56 181 GLY A N 1
ATOM 1489 C CA . GLY A 1 181 ? -4.464 19.127 18.227 1.00 67.56 181 GLY A CA 1
ATOM 1490 C C . GLY A 1 181 ? -4.784 18.294 19.470 1.00 67.56 181 GLY A C 1
ATOM 1491 O O . GLY A 1 181 ? -5.024 17.093 19.380 1.00 67.56 181 GLY A O 1
ATOM 1492 N N . SER A 1 182 ? -4.787 18.932 20.641 1.00 54.75 182 SER A N 1
ATOM 1493 C CA . SER A 1 182 ? -5.229 18.312 21.889 1.00 54.75 182 SER A CA 1
ATOM 1494 C C . SER A 1 182 ? -6.754 18.358 21.986 1.00 54.75 182 SER A C 1
ATOM 1496 O O . SER A 1 182 ? -7.390 19.376 21.702 1.00 54.75 182 SER A O 1
ATOM 1498 N N . LEU A 1 183 ? -7.361 17.248 22.410 1.00 56.72 183 LEU A N 1
ATOM 1499 C CA . LEU A 1 183 ? -8.728 17.281 22.912 1.00 56.72 183 LEU A CA 1
ATOM 1500 C C . LEU A 1 183 ? -8.673 18.027 24.244 1.00 56.72 183 LEU A C 1
ATOM 1502 O O . LEU A 1 183 ? -8.353 17.430 25.272 1.00 56.72 183 LEU A O 1
ATOM 1506 N N . GLU A 1 184 ? -8.935 19.335 24.244 1.00 44.44 184 GLU A N 1
ATOM 1507 C CA . GLU A 1 184 ? -9.300 19.993 25.494 1.00 44.44 184 GLU A CA 1
ATOM 1508 C C . GLU A 1 184 ? -10.532 19.253 26.022 1.00 44.44 184 GLU A C 1
ATOM 1510 O O . GLU A 1 184 ? -11.611 19.297 25.426 1.00 44.44 184 GLU A O 1
ATOM 1515 N N . LEU A 1 185 ? -10.328 18.496 27.102 1.00 40.12 185 LEU A N 1
ATOM 1516 C CA . LEU A 1 185 ? -11.362 17.827 27.876 1.00 40.12 185 LEU A CA 1
ATOM 1517 C C . LEU A 1 185 ? -12.331 18.893 28.391 1.00 40.12 185 LEU A C 1
ATOM 1519 O O . LEU A 1 185 ? -12.234 19.374 29.516 1.00 40.12 185 LEU A O 1
ATOM 1523 N N . SER A 1 186 ? -13.293 19.265 27.554 1.00 35.69 186 SER A N 1
ATOM 1524 C CA . SER A 1 186 ? -14.520 19.923 27.967 1.00 35.69 186 SER A CA 1
ATOM 1525 C C . SER A 1 186 ? -15.391 18.880 28.674 1.00 35.69 186 SER A C 1
ATOM 1527 O O . SER A 1 186 ? -16.467 18.514 28.196 1.00 35.69 186 SER A O 1
ATOM 1529 N N . GLU A 1 187 ? -14.943 18.407 29.838 1.00 36.59 187 GLU A N 1
ATOM 1530 C CA . GLU A 1 187 ? -15.869 17.985 30.882 1.00 36.59 187 GLU A CA 1
ATOM 1531 C C . GLU A 1 187 ? -16.604 19.245 31.348 1.00 36.59 187 GLU A C 1
ATOM 1533 O O . GLU A 1 187 ? -16.170 19.964 32.246 1.00 36.59 187 GLU A O 1
ATOM 1538 N N . LYS A 1 188 ? -17.714 19.563 30.680 1.00 33.44 188 LYS A N 1
ATOM 1539 C CA . LYS A 1 188 ? -18.720 20.444 31.263 1.00 33.44 188 LYS A CA 1
ATOM 1540 C C . LYS A 1 188 ? -19.702 19.575 32.035 1.00 33.44 188 LYS A C 1
ATOM 1542 O O . LYS A 1 188 ? -20.531 18.890 31.439 1.00 33.44 188 LYS A O 1
ATOM 1547 N N . SER A 1 189 ? -19.523 19.611 33.355 1.00 32.56 189 SER A N 1
ATOM 1548 C CA . SER A 1 189 ? -20.553 19.401 34.378 1.00 32.56 189 SER A CA 1
ATOM 1549 C C . SER A 1 189 ? -21.827 20.185 34.085 1.00 32.56 189 SER A C 1
ATOM 1551 O O . SER A 1 189 ? -21.672 21.349 33.639 1.00 32.56 189 SER A O 1
#

Secondary structure (DSSP, 8-state):
---GGG---B---S-TTS-BPPHHHHHHHHHHHHHHHHHT--HHHHHHHHHHHS-GGGSPPTTS-HHHHHHHHHHHHHHHHHHHHHHHHHHHHTT--STTHHHHHHTTTSPPP-SSTT-HHHHHH-SHHHHTT-GGGS--SSS-----TT--GGGGHHHHHHHHT--HHHHHHHHHHTTS---------

pLDDT: mean 87.12, std 12.51, range [32.56, 97.62]

Sequence (189 aa):
DCEFAKSELRYSLPDDRHNRLKEIDYWRLLRFIRLWRKLGWTIEETDKAITALYKAEFKPDAADSIDTQKQKLDDGFKDLVVKIAHVKKIGEQLNLKKENSLIKLLALWSNIDTHRNNSLYKQMFLHSSILKIDTVFDDNGYGEYLQDANEKILNHLLALRAAFNLTSEELSLVLEDANLGSLELSEKS

Radius of gyration: 21.46 Å; chains: 1; bounding box: 42×46×65 Å

Foldseek 3Di:
DDPPVPDADFDPDPDPVPTHDDPLVVVVVVLLVCVCVVVVDDSVLSVLLCVQQQDPQLCDDPPDDPVSNNVSVVVRSVRSVVVVVVLVVVCVVVVVPDDCSSLVSSCVRDPFFQDDPPTLLCQQQVDPVLCVLPVQQPDPVPSDHNPDPPDDPVVRVVSVCRSVVHDPVRVQVVCVVVVVDGPPPPPDD